Protein 3UUL (pdb70)

Radius of gyration: 21.8 Å; Cα contacts (8 Å, |Δi|>4): 124; chains: 2; bounding box: 52×28×76 Å

Nearest PDB structures (foldseek):
  3uul-assembly1_A  TM=9.985E-01  e=2.813E-14  Rattus norvegicus
  3uum-assembly2_B  TM=9.847E-01  e=7.781E-14  Rattus norvegicus
  3uum-assembly1_A  TM=9.939E-01  e=2.855E-13  Rattus norvegicus
  3uun-assembly3_A  TM=9.670E-01  e=2.285E-09  Homo sapiens
  3uun-assembly3_B  TM=9.059E-01  e=1.227E-09  Homo sapiens

Sequence (232 aa):
DLDSYQIALEEVLTWLLSAEDTFQEQDDISDDVEDVKEQFATHETFMMELSAHQSSVGSVLQAGNQLMTQGTLSDEEEFEIQEQMTLLNARWEALRVESMERQSRLHDALMELQKDMDLDSYQIALEEVLTWLLSAEDTFQEQDDISDDVEDVKEQFATHETFMMELSAHQSSSVGSVLQAGNQLMTQGTLSDEEEFEIQEQMTLLNARWEALRVESSMERQSRLHDALMELQK

CATH classification: 1.20.58.60

InterPro domains:
  IPR000433 Zinc finger, ZZ-type [PF00569] (3052-3095)
  IPR000433 Zinc finger, ZZ-type [PS01357] (3057-3084)
  IPR000433 Zinc finger, ZZ-type [PS50135] (3052-3108)
  IPR000433 Zinc finger, ZZ-type [SM00291] (3051-3096)
  IPR001202 WW domain [PS01159] (2805-2830)
  IPR001202 WW domain [PS50020] (2799-2832)
  IPR001202 WW domain [SM00456] (2800-2832)
  IPR001202 WW domain [cd00201] (2804-2832)
  IPR001589 Actinin-type actin-binding domain, conserved site [PS00019] (33-42)
  IPR001589 Actinin-type actin-binding domain, conserved site [PS00020] (107-131)
  IPR001715 Calponin homology domain [PF00307] (32-134)
  IPR001715 Calponin homology domain [PF00307] (152-254)
  IPR001715 Calponin homology domain [PS50021] (31-135)
  IPR001715 Calponin homology domain [PS50021] (150-255)
  IPR001715 Calponin homology domain [SM00033] (33-133)
  IPR001715 Calponin homology domain [SM00033] (152-250)
  IPR002017 Spectrin repeat [PF00435] (311-417)
  IPR002017 Spectrin repeat [PF00435] (421-526)
  IPR002017 Spectrin repeat [PF00435] (800-902)
  IPR002017 Spectrin repeat [PF00435] (1129-1230)

Organism: Rattus norvegicus (NCBI:txid10116)

Structure (mmCIF, N/CA/C/O backbone):
data_3UUL
#
_entry.id   3UUL
#
_cell.length_a   43.000
_cell.length_b   58.660
_cell.length_c   91.450
_cell.angle_alpha   90.00
_cell.angle_beta   90.00
_cell.angle_gamma   90.00
#
_symmetry.space_group_name_H-M   'P 21 21 21'
#
loop_
_entity.id
_entity.type
_entity.pdbx_description
1 polymer utrophin
2 non-polymer 'MAGNESIUM ION'
3 water water
#
loop_
_atom_site.group_PDB
_atom_site.id
_atom_site.type_symbol
_atom_site.label_atom_id
_atom_site.label_alt_id
_atom_site.label_comp_id
_atom_site.label_asym_id
_atom_site.label_entity_id
_atom_site.label_seq_id
_atom_site.pdbx_PDB_ins_code
_atom_site.Cartn_x
_atom_site.Cartn_y
_atom_site.Cartn_z
_atom_site.occupancy
_atom_site.B_iso_or_equiv
_atom_site.auth_seq_id
_atom_site.auth_comp_id
_atom_site.auth_asym_id
_atom_site.auth_atom_id
_atom_site.pdbx_PDB_model_num
ATOM 1 N N . ASP A 1 3 ? 4.889 -8.380 -41.089 1.00 46.89 310 ASP A N 1
ATOM 2 C CA . ASP A 1 3 ? 5.133 -7.535 -42.298 1.00 41.69 310 ASP A CA 1
ATOM 3 C C . ASP A 1 3 ? 4.425 -6.162 -42.151 1.00 36.08 310 ASP A C 1
ATOM 4 O O . ASP A 1 3 ? 4.059 -5.783 -41.047 1.00 34.34 310 ASP A O 1
ATOM 9 N N . LEU A 1 4 ? 4.228 -5.437 -43.252 1.00 33.29 311 LEU A N 1
ATOM 10 C CA . LEU A 1 4 ? 3.529 -4.144 -43.211 1.00 32.54 311 LEU A CA 1
ATOM 11 C C . LEU A 1 4 ? 2.068 -4.321 -42.759 1.00 31.31 311 LEU A C 1
ATOM 12 O O . LEU A 1 4 ? 1.573 -3.570 -41.904 1.00 26.19 311 LEU A O 1
ATOM 17 N N . ASP A 1 5 ? 1.398 -5.330 -43.306 1.00 30.61 312 ASP A N 1
ATOM 18 C CA . ASP A 1 5 ? -0.012 -5.590 -42.991 1.00 31.96 312 ASP A CA 1
ATOM 19 C C . ASP A 1 5 ? -0.246 -5.899 -41.520 1.00 32.59 312 ASP A C 1
ATOM 20 O O . ASP A 1 5 ? -1.216 -5.427 -40.940 1.00 31.54 312 ASP A O 1
ATOM 25 N N . SER A 1 6 ? 0.626 -6.717 -40.936 1.00 32.29 313 SER A N 1
ATOM 26 C CA . SER A 1 6 ? 0.457 -7.121 -39.563 1.00 34.21 313 SER A CA 1
ATOM 27 C C . SER A 1 6 ? 0.819 -5.961 -38.599 1.00 33.09 313 SER A C 1
ATOM 28 O O . SER A 1 6 ? 0.150 -5.768 -37.573 1.00 34.07 313 SER A O 1
ATOM 31 N N . TYR A 1 7 ? 1.819 -5.160 -38.965 1.00 30.71 314 TYR A N 1
ATOM 32 C CA . TYR A 1 7 ? 2.087 -3.883 -38.278 1.00 28.56 314 TYR A CA 1
ATOM 33 C C . TYR A 1 7 ? 0.879 -2.894 -38.279 1.00 29.33 314 TYR A C 1
ATOM 34 O O . TYR A 1 7 ? 0.561 -2.292 -37.268 1.00 26.05 314 TYR A O 1
ATOM 43 N N . GLN A 1 8 ? 0.237 -2.707 -39.423 1.00 29.64 315 GLN A N 1
ATOM 44 C CA . GLN A 1 8 ? -0.937 -1.855 -39.499 1.00 29.54 315 GLN A CA 1
ATOM 45 C C . GLN A 1 8 ? -2.094 -2.354 -38.608 1.00 29.94 315 GLN A C 1
ATOM 46 O O . GLN A 1 8 ? -2.734 -1.557 -37.952 1.00 27.49 315 GLN A O 1
ATOM 52 N N . ILE A 1 9 ? -2.320 -3.671 -38.559 1.00 27.83 316 ILE A N 1
ATOM 53 C CA . ILE A 1 9 ? -3.355 -4.267 -37.720 1.00 31.67 316 ILE A CA 1
ATOM 54 C C . ILE A 1 9 ? -3.045 -4.121 -36.221 1.00 28.68 316 ILE A C 1
ATOM 55 O O . ILE A 1 9 ? -3.926 -3.808 -35.435 1.00 25.62 316 ILE A O 1
ATOM 60 N N . ALA A 1 10 ? -1.792 -4.382 -35.835 1.00 27.21 317 ALA A N 1
ATOM 61 C CA . ALA A 1 10 ? -1.336 -4.208 -34.425 1.00 25.02 317 ALA A CA 1
ATOM 62 C C . ALA A 1 10 ? -1.485 -2.744 -33.970 1.00 25.50 317 ALA A C 1
ATOM 63 O O . ALA A 1 10 ? -1.978 -2.447 -32.872 1.00 25.41 317 ALA A O 1
ATOM 65 N N . LEU A 1 11 ? -1.090 -1.848 -34.854 1.00 26.36 318 LEU A N 1
ATOM 66 C CA . LEU A 1 11 ? -1.214 -0.399 -34.615 1.00 23.45 318 LEU A CA 1
ATOM 67 C C . LEU A 1 11 ? -2.650 0.035 -34.365 1.00 26.00 318 LEU A C 1
ATOM 68 O O . LEU A 1 11 ? -2.946 0.747 -33.375 1.00 24.88 318 LEU A O 1
ATOM 73 N N . GLU A 1 12 ? -3.549 -0.342 -35.275 1.00 28.72 319 GLU A N 1
ATOM 74 C CA . GLU A 1 12 ? -4.995 -0.038 -35.108 1.00 32.51 319 GLU A CA 1
ATOM 75 C C . GLU A 1 12 ? -5.551 -0.499 -33.735 1.00 30.97 319 GLU A C 1
ATOM 76 O O . GLU A 1 12 ? -6.264 0.240 -33.032 1.00 29.56 319 GLU A O 1
ATOM 82 N N . GLU A 1 13 ? -5.261 -1.740 -33.385 1.00 30.08 320 GLU A N 1
ATOM 83 C CA . GLU A 1 13 ? -5.618 -2.287 -32.082 1.00 33.59 320 GLU A CA 1
ATOM 84 C C . GLU A 1 13 ? -5.050 -1.450 -30.889 1.00 29.60 320 GLU A C 1
ATOM 85 O O . GLU A 1 13 ? -5.801 -1.102 -29.966 1.00 25.66 320 GLU A O 1
ATOM 91 N N . VAL A 1 14 ? -3.742 -1.143 -30.911 1.00 25.31 321 VAL A N 1
ATOM 92 C CA . VAL A 1 14 ? -3.130 -0.293 -29.875 1.00 26.47 321 VAL A CA 1
ATOM 93 C C . VAL A 1 14 ? -3.804 1.097 -29.813 1.00 25.36 321 VAL A C 1
ATOM 94 O O . VAL A 1 14 ? -4.098 1.578 -28.714 1.00 24.13 321 VAL A O 1
ATOM 98 N N . LEU A 1 15 ? -4.033 1.723 -30.975 1.00 23.79 322 LEU A N 1
ATOM 99 C CA . LEU A 1 15 ? -4.609 3.099 -31.013 1.00 23.40 322 LEU A CA 1
ATOM 100 C C . LEU A 1 15 ? -6.061 3.113 -30.542 1.00 22.92 322 LEU A C 1
ATOM 101 O O . LEU A 1 15 ? -6.465 4.014 -29.879 1.00 25.91 322 LEU A O 1
ATOM 106 N N . THR A 1 16 ? -6.833 2.097 -30.901 1.00 24.24 323 THR A N 1
ATOM 107 C CA . THR A 1 16 ? -8.192 1.921 -30.396 1.00 24.46 323 THR A CA 1
ATOM 108 C C . THR A 1 16 ? -8.189 1.830 -28.867 1.00 24.01 323 THR A C 1
ATOM 109 O O . THR A 1 16 ? -8.969 2.509 -28.220 1.00 21.40 323 THR A O 1
ATOM 113 N N . TRP A 1 17 ? -7.303 1.005 -28.298 1.00 23.76 324 TRP A N 1
ATOM 114 C CA . TRP A 1 17 ? -7.202 0.885 -26.838 1.00 25.18 324 TRP A CA 1
ATOM 115 C C . TRP A 1 17 ? -6.808 2.242 -26.202 1.00 24.81 324 TRP A C 1
ATOM 116 O O . TRP A 1 17 ? -7.396 2.708 -25.203 1.00 22.58 324 TRP A O 1
ATOM 127 N N . LEU A 1 18 ? -5.800 2.865 -26.794 1.00 24.43 325 LEU A N 1
ATOM 128 C CA . LEU A 1 18 ? -5.214 4.078 -26.242 1.00 23.39 325 LEU A CA 1
ATOM 129 C C . LEU A 1 18 ? -6.170 5.248 -26.298 1.00 23.16 325 LEU A C 1
ATOM 130 O O . LEU A 1 18 ? -6.201 6.090 -25.359 1.00 27.78 325 LEU A O 1
ATOM 135 N N . LEU A 1 19 ? -6.923 5.361 -27.390 1.00 21.41 326 LEU A N 1
ATOM 136 C CA . LEU A 1 19 ? -7.914 6.454 -27.476 1.00 22.93 326 LEU A CA 1
ATOM 137 C C . LEU A 1 19 ? -8.895 6.387 -26.267 1.00 23.29 326 LEU A C 1
ATOM 138 O O . LEU A 1 19 ? -9.215 7.409 -25.666 1.00 21.94 326 LEU A O 1
ATOM 143 N N . SER A 1 20 ? -9.291 5.179 -25.871 1.00 21.39 327 SER A N 1
ATOM 144 C CA . SER A 1 20 ? -10.238 4.968 -24.759 1.00 23.14 327 SER A CA 1
ATOM 145 C C . SER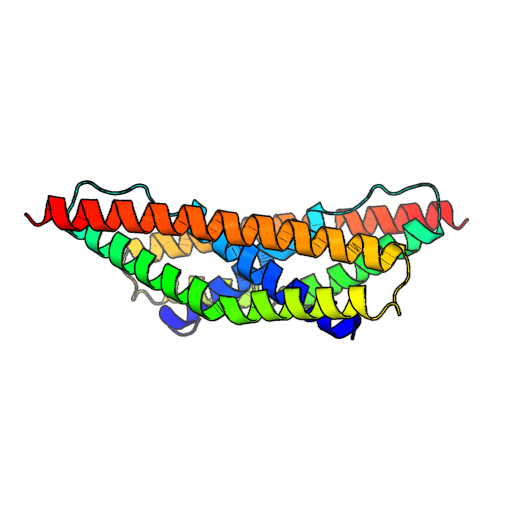 A 1 20 ? -9.595 5.138 -23.387 1.00 21.43 327 SER A C 1
ATOM 146 O O . SER A 1 20 ? -10.257 5.534 -22.439 1.00 25.85 327 SER A O 1
ATOM 149 N N . ALA A 1 21 ? -8.315 4.808 -23.283 1.00 22.53 328 ALA A N 1
ATOM 150 C CA . ALA A 1 21 ? -7.519 4.983 -22.053 1.00 22.60 328 ALA A CA 1
ATOM 151 C C . ALA A 1 21 ? -7.342 6.471 -21.771 1.00 23.35 328 ALA A C 1
ATOM 152 O O . ALA A 1 21 ? -7.525 6.921 -20.645 1.00 24.02 328 ALA A O 1
ATOM 154 N N . GLU A 1 22 ? -7.034 7.239 -22.811 1.00 25.88 329 GLU A N 1
ATOM 155 C CA . GLU A 1 22 ? -6.949 8.734 -22.716 1.00 24.86 329 GLU A CA 1
ATOM 156 C C . GLU A 1 22 ? -8.272 9.377 -22.271 1.00 26.12 329 GLU A C 1
ATOM 157 O O . GLU A 1 22 ? -8.322 10.198 -21.364 1.00 28.04 329 GLU A O 1
ATOM 163 N N . ASP A 1 23 ? -9.339 9.019 -22.955 1.00 26.76 330 ASP A N 1
ATOM 164 C CA . ASP A 1 23 ? -10.664 9.437 -22.558 1.00 28.50 330 ASP A CA 1
ATOM 165 C C . ASP A 1 23 ? -11.029 9.023 -21.100 1.00 29.29 330 ASP A C 1
ATOM 166 O O . ASP A 1 23 ? -11.503 9.835 -20.348 1.00 27.34 330 ASP A O 1
ATOM 171 N N . THR A 1 24 ? -10.801 7.764 -20.709 1.00 31.68 331 THR A N 1
ATOM 172 C CA . THR A 1 24 ? -11.067 7.325 -19.325 1.00 33.06 331 THR A CA 1
ATOM 173 C C . THR A 1 24 ? -10.284 8.155 -18.304 1.00 34.13 331 THR A C 1
ATOM 174 O O . THR A 1 24 ? -10.847 8.587 -17.296 1.00 35.14 331 THR A O 1
ATOM 178 N N . PHE A 1 25 ? -8.995 8.387 -18.586 1.00 33.79 332 PHE A N 1
ATOM 179 C CA . PHE A 1 25 ? -8.132 9.170 -17.707 1.00 32.66 332 PHE A CA 1
ATOM 180 C C . PHE A 1 25 ? -8.673 10.616 -17.596 1.00 36.02 332 PHE A C 1
ATOM 181 O O . PHE A 1 25 ? -8.832 11.146 -16.505 1.00 34.20 332 PHE A O 1
ATOM 189 N N . GLN A 1 26 ? -9.005 11.208 -18.729 1.00 36.18 333 GLN A N 1
ATOM 190 C CA . GLN A 1 26 ? -9.544 12.558 -18.776 1.00 43.08 333 GLN A CA 1
ATOM 191 C C . GLN A 1 26 ? -10.853 12.734 -17.993 1.00 43.09 333 GL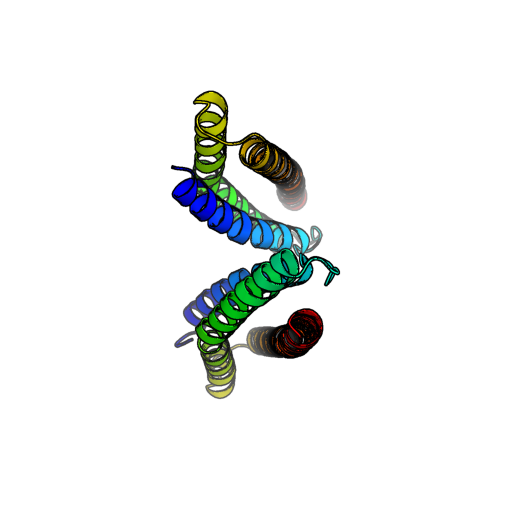N A C 1
ATOM 192 O O . GLN A 1 26 ? -11.082 13.794 -17.433 1.00 43.75 333 GLN A O 1
ATOM 198 N N . GLU A 1 27 ? -11.710 11.717 -17.938 1.00 46.05 334 GLU A N 1
ATOM 199 C CA . GLU A 1 27 ? -12.963 11.871 -17.201 1.00 49.46 334 GLU A CA 1
ATOM 200 C C . GLU A 1 27 ? -12.926 11.383 -15.735 1.00 48.62 334 GLU A C 1
ATOM 201 O O . GLU A 1 27 ? -13.975 11.161 -15.127 1.00 50.56 334 GLU A O 1
ATOM 207 N N . GLN A 1 28 ? -11.729 11.229 -15.164 1.00 46.16 335 GLN A N 1
ATOM 208 C CA . GLN A 1 28 ? -11.598 10.949 -13.726 1.00 47.55 335 GLN A CA 1
ATOM 209 C C . GLN A 1 28 ? -11.986 12.235 -12.973 1.00 51.17 335 GLN A C 1
ATOM 210 O O . GLN A 1 28 ? -11.728 13.350 -13.441 1.00 46.09 335 GLN A O 1
ATOM 216 N N . ASP A 1 29 ? -12.622 12.072 -11.815 1.00 57.58 336 ASP A N 1
ATOM 217 C CA . ASP A 1 29 ? -13.065 13.218 -11.029 1.00 58.05 336 ASP A CA 1
ATOM 218 C C . ASP A 1 29 ? -11.848 13.842 -10.379 1.00 55.92 336 ASP A C 1
ATOM 219 O O . ASP A 1 29 ? -10.843 13.170 -10.197 1.00 54.74 336 ASP A O 1
ATOM 224 N N . ASP A 1 30 ? -11.914 15.128 -10.050 1.00 57.53 337 ASP A N 1
ATOM 225 C CA . ASP A 1 30 ? -10.788 15.752 -9.348 1.00 59.98 337 ASP A CA 1
ATOM 226 C C . ASP A 1 30 ? -10.733 15.221 -7.907 1.00 52.48 337 ASP A C 1
ATOM 227 O O . ASP A 1 30 ? -11.730 14.730 -7.372 1.00 49.98 337 ASP A O 1
ATOM 232 N N . ILE A 1 31 ? -9.559 15.305 -7.304 1.00 49.96 338 ILE A N 1
ATOM 233 C CA . ILE A 1 31 ? -9.299 14.654 -6.019 1.00 48.18 338 ILE A CA 1
ATOM 234 C C . ILE A 1 31 ? -10.237 15.213 -4.941 1.00 48.53 338 ILE A C 1
ATOM 235 O O . ILE A 1 31 ? -10.393 16.419 -4.793 1.00 46.38 338 ILE A O 1
ATOM 240 N N . SER A 1 32 ? -10.882 14.314 -4.208 1.00 51.04 339 SER A N 1
ATOM 241 C CA . SER A 1 32 ? -11.847 14.704 -3.187 1.00 50.97 339 SER A CA 1
ATOM 242 C C . SER A 1 32 ? -11.125 15.154 -1.908 1.00 49.66 339 SER A C 1
ATOM 243 O O . SER A 1 32 ? -9.906 14.980 -1.786 1.00 47.81 339 SER A O 1
ATOM 246 N N . ASP A 1 33 ? -11.883 15.745 -0.981 1.00 49.00 340 ASP A N 1
ATOM 247 C CA . ASP A 1 33 ? -11.404 16.086 0.382 1.00 52.90 340 ASP A CA 1
ATOM 248 C C . ASP A 1 33 ? -11.765 15.018 1.432 1.00 49.45 340 ASP A C 1
ATOM 249 O O . ASP A 1 33 ? -11.238 15.040 2.538 1.00 53.18 340 ASP A O 1
ATOM 254 N N . ASP A 1 34 ? -12.677 14.115 1.089 1.00 48.77 341 ASP A N 1
ATOM 255 C CA . ASP A 1 34 ? -13.085 13.029 1.966 1.00 51.04 341 ASP A CA 1
ATOM 256 C C . ASP A 1 34 ? -12.151 11.817 1.774 1.00 48.57 341 ASP A C 1
ATOM 257 O O . ASP A 1 34 ? -11.855 11.403 0.636 1.00 44.29 341 ASP A O 1
ATOM 262 N N . VAL A 1 35 ? -11.688 11.268 2.897 1.00 42.25 342 VAL A N 1
ATOM 263 C CA . VAL A 1 35 ? -10.698 10.205 2.893 1.00 39.54 342 VAL A CA 1
ATOM 264 C C . VAL A 1 35 ? -11.279 8.975 2.196 1.00 37.36 342 VAL A C 1
ATOM 265 O O . VAL A 1 35 ? -10.602 8.351 1.381 1.00 34.68 342 VAL A O 1
ATOM 269 N N . GLU A 1 36 ? -12.548 8.676 2.450 1.00 36.53 343 GLU A N 1
ATOM 270 C CA . GLU A 1 36 ? -13.184 7.496 1.856 1.00 40.16 343 GLU A CA 1
ATOM 271 C C . GLU A 1 36 ? -13.360 7.614 0.330 1.00 39.63 343 GLU A C 1
ATOM 272 O O . GLU A 1 36 ? -13.223 6.621 -0.393 1.00 38.02 343 GLU A O 1
ATOM 278 N N . ASP A 1 37 ? -13.607 8.833 -0.157 1.00 39.81 344 ASP A N 1
ATOM 279 C CA . ASP A 1 37 ? -13.673 9.079 -1.601 1.00 41.84 344 ASP A CA 1
ATOM 280 C C . ASP A 1 37 ? -12.286 9.020 -2.243 1.00 38.00 344 ASP A C 1
ATOM 281 O O . ASP A 1 37 ? -12.161 8.459 -3.312 1.00 34.78 344 ASP A O 1
ATOM 286 N N . VAL A 1 38 ? -11.281 9.619 -1.590 1.00 37.93 345 VAL A N 1
ATOM 287 C CA . VAL A 1 38 ? -9.878 9.570 -2.060 1.00 35.40 345 VAL A CA 1
ATOM 288 C C . VAL A 1 38 ? -9.339 8.133 -2.145 1.00 34.83 345 VAL A C 1
ATOM 289 O O . VAL A 1 38 ? -8.572 7.844 -3.040 1.00 33.66 345 VAL A O 1
ATOM 293 N N . LYS A 1 39 ? -9.747 7.260 -1.218 1.00 34.81 346 LYS A N 1
ATOM 294 C CA . LYS A 1 39 ? -9.430 5.808 -1.224 1.00 33.51 346 LYS A CA 1
ATOM 295 C C . LYS A 1 39 ? -9.957 5.048 -2.459 1.00 34.91 346 LYS A C 1
ATOM 296 O O . LYS A 1 39 ? -9.238 4.189 -3.055 1.00 32.81 346 LYS A O 1
ATOM 302 N N . GLU A 1 40 ? -11.226 5.307 -2.785 1.00 33.84 347 GLU A N 1
ATOM 303 C CA . GLU A 1 40 ? -11.833 4.785 -3.996 1.00 34.82 347 GLU A CA 1
ATOM 304 C C . GLU A 1 40 ? -11.124 5.311 -5.248 1.00 31.29 347 GLU A C 1
ATOM 305 O O . GLU A 1 40 ? -10.886 4.562 -6.187 1.00 26.87 347 GLU A O 1
ATOM 311 N N . GLN A 1 41 ? -10.832 6.610 -5.278 1.00 28.81 348 GLN A N 1
ATOM 312 C CA . GLN A 1 41 ? -10.127 7.189 -6.405 1.00 27.84 348 GLN A CA 1
ATOM 313 C C . GLN A 1 41 ? -8.700 6.695 -6.523 1.00 25.31 348 GLN A C 1
ATOM 314 O O . GLN A 1 41 ? -8.205 6.536 -7.633 1.00 26.18 348 GLN A O 1
ATOM 320 N N . PHE A 1 42 ? -8.034 6.510 -5.382 1.00 24.26 349 PHE A N 1
ATOM 321 C CA . PHE A 1 42 ? -6.685 5.947 -5.325 1.00 26.07 349 PHE A CA 1
ATOM 322 C C . PHE A 1 42 ? -6.745 4.530 -5.906 1.00 25.83 349 PHE A C 1
ATOM 323 O O . PHE A 1 42 ? -5.997 4.204 -6.823 1.00 24.46 349 PHE A O 1
ATOM 331 N N . ALA A 1 43 ? -7.695 3.741 -5.417 1.00 27.49 350 ALA A N 1
ATOM 332 C CA . ALA A 1 43 ? -7.904 2.339 -5.878 1.00 28.52 350 ALA A CA 1
ATOM 333 C C . ALA A 1 43 ? -8.127 2.247 -7.409 1.00 29.37 350 ALA A C 1
ATOM 334 O O . ALA A 1 43 ? -7.473 1.452 -8.076 1.00 32.16 350 ALA A O 1
ATOM 336 N N . THR A 1 44 ? -9.060 3.055 -7.928 1.00 31.37 351 THR A N 1
ATOM 337 C CA . THR A 1 44 ? -9.401 3.152 -9.362 1.00 30.96 351 THR A CA 1
ATOM 338 C C . THR A 1 44 ? -8.176 3.526 -10.173 1.00 30.69 351 THR A C 1
ATOM 339 O O . THR A 1 44 ? -7.897 2.914 -11.189 1.00 29.64 351 THR A O 1
ATOM 343 N N . HIS A 1 45 ? -7.427 4.531 -9.723 1.00 29.61 352 HIS A N 1
ATOM 344 C CA . HIS A 1 45 ? -6.238 4.923 -10.442 1.00 28.76 352 HIS A CA 1
ATOM 345 C C . HIS A 1 45 ? -5.136 3.854 -10.383 1.00 26.83 352 HIS A C 1
ATOM 346 O O . HIS A 1 45 ? -4.464 3.639 -11.381 1.00 27.53 352 HIS A O 1
ATOM 353 N N . GLU A 1 46 ? -4.971 3.157 -9.258 1.00 26.94 353 GLU A N 1
ATOM 354 C CA . GLU A 1 46 ? -4.021 2.032 -9.184 1.00 27.89 353 GLU A CA 1
ATOM 355 C C . GLU A 1 46 ? -4.315 0.921 -10.212 1.00 27.09 353 GLU A C 1
ATOM 356 O O . GLU A 1 46 ? -3.393 0.393 -10.840 1.00 21.81 353 GLU A O 1
ATOM 362 N N . THR A 1 47 ? -5.604 0.641 -10.397 1.00 24.92 354 THR A N 1
ATOM 363 C CA . THR A 1 47 ? -6.104 -0.324 -11.365 1.00 25.12 354 THR A CA 1
ATOM 364 C C . THR A 1 47 ? -5.799 0.169 -12.785 1.00 25.06 354 THR A C 1
ATOM 365 O O . THR A 1 47 ? -5.302 -0.579 -13.617 1.00 23.59 354 THR A O 1
ATOM 369 N N . PHE A 1 48 ? -6.040 1.449 -13.041 1.00 22.71 355 PHE A N 1
ATOM 370 C CA . PHE A 1 48 ? -5.719 2.033 -14.319 1.00 25.21 355 PHE A CA 1
ATOM 371 C C . PHE A 1 48 ? -4.231 1.969 -14.579 1.00 26.08 355 PHE A C 1
ATOM 372 O O . PHE A 1 48 ? -3.827 1.769 -15.724 1.00 26.28 355 PHE A O 1
ATOM 380 N N . MET A 1 49 ? -3.413 2.168 -13.538 1.00 24.25 356 MET A N 1
ATOM 381 C CA . MET A 1 49 ? -1.970 2.114 -13.734 1.00 25.16 356 MET A CA 1
ATOM 382 C C . MET A 1 49 ? -1.475 0.733 -14.159 1.00 24.74 356 MET A C 1
ATOM 383 O O . MET A 1 49 ? -0.521 0.662 -14.947 1.00 26.77 356 MET A O 1
ATOM 388 N N . MET A 1 50 ? -2.121 -0.328 -13.645 1.00 23.77 357 MET A N 1
ATOM 389 C CA . MET A 1 50 ? -1.864 -1.730 -14.062 1.00 25.88 357 MET A CA 1
ATOM 390 C C . MET A 1 50 ? -2.380 -2.054 -15.468 1.00 25.93 357 MET A C 1
ATOM 391 O O . MET A 1 50 ? -1.731 -2.825 -16.212 1.00 27.42 357 MET A O 1
ATOM 396 N N . GLU A 1 51 ? -3.549 -1.502 -15.810 1.00 26.12 358 GLU A N 1
ATOM 397 C CA . GLU A 1 51 ? -4.024 -1.472 -17.228 1.00 29.56 358 GLU A CA 1
ATOM 398 C C . GLU A 1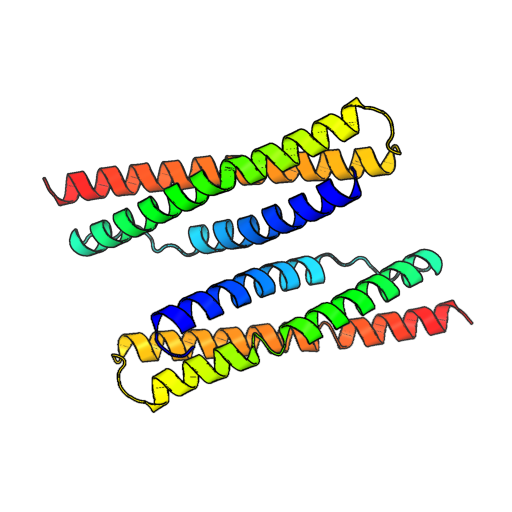 51 ? -2.984 -0.908 -18.191 1.00 26.52 358 GLU A C 1
ATOM 399 O O . GLU A 1 51 ? -2.674 -1.554 -19.167 1.00 24.29 358 GLU A O 1
ATOM 405 N N . LEU A 1 52 ? -2.502 0.314 -17.941 1.00 27.07 359 LEU A N 1
ATOM 406 C CA . LEU A 1 52 ? -1.401 0.921 -18.719 1.00 28.40 359 LEU A CA 1
ATOM 407 C C . LEU A 1 52 ? -0.185 0.005 -18.838 1.00 29.82 359 LEU A C 1
ATOM 408 O O . LEU A 1 52 ? 0.356 -0.163 -19.952 1.00 28.21 359 LEU A O 1
ATOM 413 N N . SER A 1 53 ? 0.236 -0.530 -17.681 1.00 28.04 360 SER A N 1
ATOM 414 C CA . SER A 1 53 ? 1.348 -1.479 -17.545 1.00 31.83 360 SER A CA 1
ATOM 415 C C . SER A 1 53 ? 1.196 -2.675 -18.451 1.00 30.42 360 SER A C 1
ATOM 416 O O . SER A 1 53 ? 2.124 -2.995 -19.206 1.00 30.85 360 SER A O 1
ATOM 419 N N . ALA A 1 54 ? 0.032 -3.333 -18.360 1.00 29.61 361 ALA A N 1
ATOM 420 C CA . ALA A 1 54 ? -0.300 -4.516 -19.180 1.00 29.17 361 ALA A CA 1
ATOM 421 C C . ALA A 1 54 ? -0.298 -4.264 -20.691 1.00 29.96 361 ALA A C 1
ATOM 422 O O . ALA A 1 54 ? -0.110 -5.206 -21.467 1.00 26.55 361 ALA A O 1
ATOM 424 N N . HIS A 1 55 ? -0.536 -3.010 -21.116 1.00 28.19 362 HIS A N 1
ATOM 425 C CA . HIS A 1 55 ? -0.524 -2.677 -22.549 1.00 29.52 362 HIS A CA 1
ATOM 426 C C . HIS A 1 55 ? 0.810 -2.150 -23.075 1.00 28.71 362 HIS A C 1
ATOM 427 O O . HIS A 1 55 ? 0.963 -1.921 -24.271 1.00 27.98 362 HIS A O 1
ATOM 434 N N . GLN A 1 56 ? 1.777 -1.991 -22.189 1.00 28.55 363 GLN A N 1
ATOM 435 C CA . GLN A 1 56 ? 3.095 -1.505 -22.568 1.00 31.47 363 GLN A CA 1
ATOM 436 C C . GLN A 1 56 ? 3.732 -2.378 -23.638 1.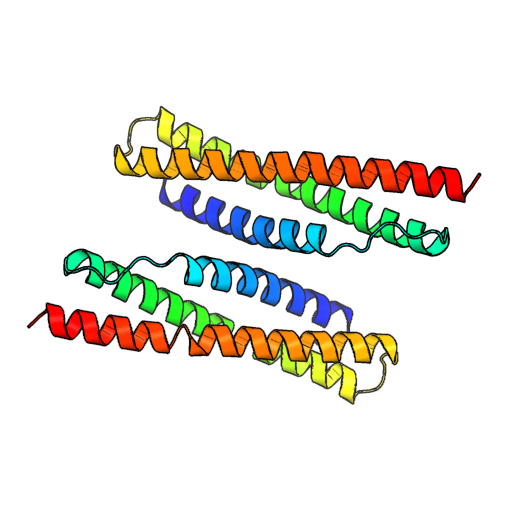00 30.98 363 GLN A C 1
ATOM 437 O O . GLN A 1 56 ? 4.369 -1.879 -24.574 1.00 30.66 363 GLN A O 1
ATOM 443 N N . SER A 1 57 ? 3.585 -3.690 -23.504 1.00 33.81 364 SER A N 1
ATOM 444 C CA . SER A 1 57 ? 4.320 -4.565 -24.391 1.00 34.37 364 SER A CA 1
ATOM 445 C C . SER A 1 57 ? 3.672 -4.566 -25.779 1.00 30.94 364 SER A C 1
ATOM 446 O O . SER A 1 57 ? 4.379 -4.738 -26.745 1.00 29.34 364 SER A O 1
ATOM 449 N N . SER A 1 58 ? 2.353 -4.353 -25.873 1.00 26.78 365 SER A N 1
ATOM 450 C CA . SER A 1 58 ? 1.731 -4.187 -27.175 1.00 27.58 365 SER A CA 1
ATOM 451 C C . SER A 1 58 ? 2.219 -2.906 -27.842 1.00 26.43 365 SER A C 1
ATOM 452 O O . SER A 1 58 ? 2.467 -2.907 -29.056 1.00 25.42 365 SER A O 1
ATOM 455 N N . VAL A 1 59 ? 2.351 -1.827 -27.055 1.00 25.24 366 VAL A N 1
ATOM 456 C CA . VAL A 1 59 ? 2.894 -0.547 -27.565 1.00 26.29 366 VAL A CA 1
ATOM 457 C C . VAL A 1 59 ? 4.348 -0.698 -28.059 1.00 27.35 366 VAL A C 1
ATOM 458 O O . VAL A 1 59 ? 4.654 -0.326 -29.202 1.00 27.43 366 VAL A O 1
ATOM 462 N N . GLY A 1 60 ? 5.229 -1.258 -27.229 1.00 26.25 367 GLY A N 1
ATOM 463 C CA . GLY A 1 60 ? 6.610 -1.566 -27.656 1.00 26.40 367 GLY A CA 1
ATOM 464 C C . GLY A 1 60 ? 6.702 -2.431 -28.921 1.00 27.46 367 GLY A C 1
ATOM 465 O O . GLY A 1 60 ? 7.566 -2.202 -29.785 1.00 26.47 367 GLY A O 1
ATOM 466 N N . SER A 1 61 ? 5.829 -3.434 -29.022 1.00 30.98 368 SER A N 1
ATOM 467 C CA . SER A 1 61 ? 5.757 -4.322 -30.204 1.00 31.56 368 SER A CA 1
ATOM 468 C C . SER A 1 61 ? 5.509 -3.600 -31.518 1.00 29.78 368 SER A C 1
ATOM 469 O O . SER A 1 61 ? 6.231 -3.810 -32.469 1.00 28.64 368 SER A O 1
ATOM 472 N N . VAL A 1 62 ? 4.468 -2.775 -31.554 1.00 30.22 369 VAL A N 1
ATOM 473 C CA . VAL A 1 62 ? 4.162 -1.927 -32.705 1.00 31.48 369 VAL A CA 1
ATOM 474 C C . VAL A 1 62 ? 5.326 -0.949 -33.062 1.00 29.94 369 VAL A C 1
ATOM 475 O O . VAL A 1 62 ? 5.640 -0.767 -34.241 1.00 31.78 36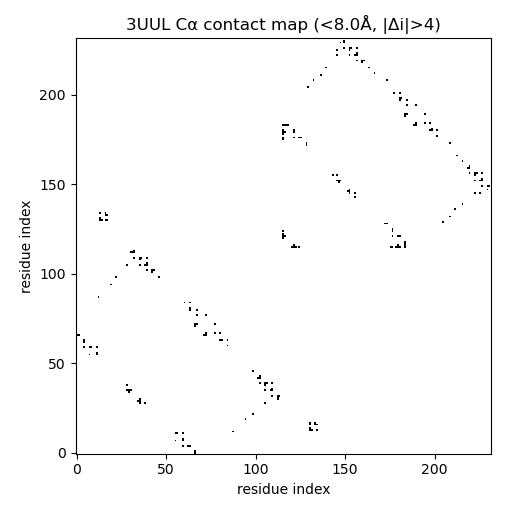9 VAL A O 1
ATOM 479 N N . LEU A 1 63 ? 5.944 -0.342 -32.057 1.00 28.05 370 LEU A N 1
ATOM 480 C CA . LEU A 1 63 ? 7.072 0.569 -32.285 1.00 31.54 370 LEU A CA 1
ATOM 481 C C . LEU A 1 63 ? 8.288 -0.223 -32.801 1.00 30.50 370 LEU A C 1
ATOM 482 O O . LEU A 1 63 ? 8.926 0.180 -33.754 1.00 31.41 370 LEU A O 1
ATOM 487 N N . GLN A 1 64 ? 8.542 -1.395 -32.227 1.00 33.02 371 GLN A N 1
ATOM 488 C CA . GLN A 1 64 ? 9.587 -2.303 -32.748 1.00 33.21 371 GLN A CA 1
ATOM 489 C C . GLN A 1 64 ? 9.316 -2.762 -34.196 1.00 29.78 371 GLN A C 1
ATOM 490 O O . GLN A 1 64 ? 10.231 -2.797 -35.022 1.00 27.49 371 GLN A O 1
ATOM 496 N N . ALA A 1 65 ? 8.072 -3.133 -34.488 1.00 27.51 372 ALA A N 1
ATOM 497 C CA . ALA A 1 65 ? 7.708 -3.576 -35.836 1.00 27.40 372 ALA A CA 1
ATOM 498 C C . ALA A 1 65 ? 7.892 -2.452 -36.871 1.00 26.52 372 ALA A C 1
ATOM 499 O O . ALA A 1 65 ? 8.383 -2.686 -37.965 1.00 28.16 372 ALA A O 1
ATOM 501 N N . GLY A 1 66 ? 7.513 -1.230 -36.506 1.00 26.85 373 GLY A N 1
ATOM 502 C CA . GLY A 1 66 ? 7.657 -0.088 -37.364 1.00 28.02 373 GLY A CA 1
ATOM 503 C C . GLY A 1 66 ? 9.098 0.299 -37.586 1.00 29.25 373 GLY A C 1
ATOM 504 O O . GLY A 1 66 ? 9.471 0.713 -38.692 1.00 27.15 373 GLY A O 1
ATOM 505 N N . ASN A 1 67 ? 9.910 0.171 -36.541 1.00 29.77 374 ASN A N 1
ATOM 506 C CA . ASN A 1 67 ? 11.351 0.391 -36.691 1.00 33.67 374 ASN A CA 1
ATOM 507 C C . ASN A 1 67 ? 12.012 -0.600 -37.591 1.00 30.84 374 ASN A C 1
ATOM 508 O O . ASN A 1 67 ? 12.820 -0.233 -38.444 1.00 32.32 374 ASN A O 1
ATOM 513 N N . GLN A 1 68 ? 11.664 -1.868 -37.437 1.00 32.08 375 GLN A N 1
ATOM 514 C CA . GLN A 1 68 ? 12.265 -2.883 -38.280 1.00 33.60 375 GLN A CA 1
ATOM 515 C C . GLN A 1 68 ? 11.934 -2.630 -39.751 1.00 33.39 375 GLN A C 1
ATOM 516 O O . GLN A 1 68 ? 12.812 -2.712 -40.633 1.00 31.45 375 GLN A O 1
ATOM 522 N N . LEU A 1 69 ? 10.661 -2.347 -40.012 1.00 30.06 376 LEU A N 1
ATOM 523 C CA . LEU A 1 69 ? 10.175 -2.134 -41.368 1.00 31.62 376 LEU A CA 1
ATOM 524 C C . LEU A 1 69 ? 10.869 -0.950 -42.022 1.00 32.60 376 LEU A C 1
ATOM 525 O O . LEU A 1 69 ? 11.188 -1.002 -43.193 1.00 33.55 376 LEU A O 1
ATOM 530 N N . MET A 1 70 ? 11.073 0.128 -41.276 1.00 34.17 377 MET A N 1
ATOM 531 C CA . MET A 1 70 ? 11.806 1.289 -41.808 1.00 37.54 377 MET A CA 1
ATOM 532 C C . MET A 1 70 ? 13.300 1.005 -42.047 1.00 38.59 377 MET A C 1
ATOM 533 O O . MET A 1 70 ? 13.813 1.333 -43.127 1.00 37.47 377 MET A O 1
ATOM 538 N N . THR A 1 71 ? 13.963 0.347 -41.087 1.00 40.23 378 THR A N 1
ATOM 539 C CA . THR A 1 71 ? 15.391 -0.039 -41.243 1.00 43.42 378 THR A CA 1
ATOM 540 C C . THR A 1 71 ? 15.645 -1.124 -42.315 1.00 41.39 378 THR A C 1
ATOM 541 O O . THR A 1 71 ? 16.700 -1.118 -42.948 1.00 43.07 378 THR A O 1
ATOM 545 N N . GLN A 1 72 ? 14.703 -2.039 -42.529 1.00 41.78 379 GLN A N 1
ATOM 546 C CA . GLN A 1 72 ? 14.891 -3.094 -43.547 1.00 43.81 379 GLN A CA 1
ATOM 547 C C . GLN A 1 72 ? 14.987 -2.575 -44.999 1.00 41.46 379 GLN A C 1
ATOM 548 O O . GLN A 1 72 ? 15.471 -3.277 -45.873 1.00 41.73 379 GLN A O 1
ATOM 554 N N . GLY A 1 73 ? 14.493 -1.376 -45.260 1.00 39.99 380 GLY A N 1
ATOM 555 C CA . GLY A 1 73 ? 14.600 -0.785 -46.577 1.00 41.64 380 GLY A CA 1
ATOM 556 C C . GLY A 1 73 ? 13.746 -1.381 -47.695 1.00 41.00 380 GLY A C 1
ATOM 557 O O . GLY A 1 73 ? 14.051 -1.176 -48.854 1.00 42.37 380 GLY A O 1
ATOM 558 N N . THR A 1 74 ? 12.669 -2.089 -47.364 1.00 38.82 381 THR A N 1
ATOM 559 C CA . THR A 1 74 ? 11.801 -2.697 -48.388 1.00 37.59 381 THR A CA 1
ATOM 560 C C . THR A 1 74 ? 10.585 -1.829 -48.762 1.00 37.35 381 THR A C 1
ATOM 561 O O . THR A 1 74 ? 9.846 -2.144 -49.716 1.00 37.09 381 THR A O 1
ATOM 565 N N . LEU A 1 75 ? 10.374 -0.750 -48.014 1.00 35.81 382 LEU A N 1
ATOM 566 C CA . LEU A 1 75 ? 9.164 0.046 -48.144 1.00 35.42 382 LEU A CA 1
ATOM 567 C C . LEU A 1 75 ? 9.375 1.212 -49.117 1.00 33.67 382 LEU A C 1
ATOM 568 O O . LEU A 1 75 ? 10.518 1.579 -49.440 1.00 30.01 382 LEU A O 1
ATOM 573 N N . SER A 1 76 ? 8.253 1.758 -49.595 1.00 30.14 383 SER A N 1
ATOM 574 C CA . SER A 1 76 ? 8.242 2.940 -50.451 1.00 31.80 383 SER A CA 1
ATOM 575 C C . SER A 1 76 ? 8.516 4.162 -49.590 1.00 32.67 383 SER A C 1
ATOM 576 O O . SER A 1 76 ? 8.337 4.114 -48.356 1.00 32.15 383 SER A O 1
ATOM 579 N N . ASP A 1 77 ? 8.977 5.247 -50.210 1.00 31.33 384 ASP A N 1
ATOM 580 C CA . ASP A 1 77 ? 9.147 6.505 -49.460 1.00 33.86 384 ASP A CA 1
ATOM 581 C C . ASP A 1 77 ? 7.842 6.982 -48.775 1.00 33.95 384 ASP A C 1
ATOM 582 O O . ASP A 1 77 ? 7.864 7.563 -47.662 1.00 31.43 384 ASP A O 1
ATOM 587 N N . GLU A 1 78 ? 6.715 6.744 -49.441 1.00 32.54 385 GLU A N 1
ATOM 588 C CA . GLU A 1 78 ? 5.414 7.141 -48.890 1.00 35.85 385 GLU A CA 1
ATOM 589 C C . GLU A 1 78 ? 5.042 6.327 -47.646 1.00 33.81 385 GLU A C 1
ATOM 590 O O . GLU A 1 78 ? 4.568 6.886 -46.648 1.00 32.98 385 GLU A O 1
ATOM 596 N N . GLU A 1 79 ? 5.262 5.012 -47.735 1.00 30.68 386 GLU A N 1
ATOM 597 C CA . GLU A 1 79 ? 5.029 4.089 -46.635 1.00 30.93 386 GLU A CA 1
ATOM 598 C C . GLU A 1 79 ? 5.900 4.417 -45.435 1.00 30.31 386 GLU A C 1
ATOM 599 O O . GLU A 1 79 ? 5.402 4.426 -44.304 1.00 26.88 386 GLU A O 1
ATOM 605 N N . GLU A 1 80 ? 7.178 4.721 -45.677 1.00 31.75 387 GLU A N 1
ATOM 606 C CA . GLU A 1 80 ? 8.084 5.146 -44.607 1.00 34.40 387 GLU A CA 1
ATOM 607 C C . GLU A 1 80 ? 7.691 6.498 -44.014 1.00 35.63 387 GLU A C 1
ATOM 608 O O . GLU A 1 80 ? 7.804 6.697 -42.791 1.00 38.45 387 GLU A O 1
ATOM 614 N N . PHE A 1 81 ? 7.212 7.417 -44.857 1.00 37.24 388 PHE A N 1
ATOM 615 C CA . PHE A 1 81 ? 6.637 8.656 -44.351 1.00 38.23 388 PHE A CA 1
ATOM 616 C C . PHE A 1 81 ? 5.495 8.362 -43.359 1.00 37.58 388 PHE A C 1
ATOM 617 O O . PHE A 1 81 ? 5.487 8.875 -42.232 1.00 32.68 388 PHE A O 1
ATOM 625 N N . GLU A 1 82 ? 4.554 7.514 -43.778 1.00 38.72 389 GLU A N 1
ATOM 626 C CA . GLU A 1 82 ? 3.339 7.259 -42.985 1.00 38.66 389 GLU A CA 1
ATOM 627 C C . GLU A 1 82 ? 3.669 6.621 -41.647 1.00 35.36 389 GLU A C 1
ATOM 628 O O . GLU A 1 82 ? 3.139 7.036 -40.603 1.00 32.21 389 GLU A O 1
ATOM 634 N N . ILE A 1 83 ? 4.560 5.630 -41.685 1.00 33.38 390 ILE A N 1
ATOM 635 C CA . ILE A 1 83 ? 4.989 4.917 -40.489 1.00 32.30 390 ILE A CA 1
ATOM 636 C C . ILE A 1 83 ? 5.719 5.821 -39.507 1.00 30.02 390 ILE A C 1
ATOM 637 O O . ILE A 1 83 ? 5.402 5.813 -38.334 1.00 27.85 390 ILE A O 1
ATOM 642 N N . GLN A 1 84 ? 6.695 6.588 -39.980 1.00 32.22 391 GLN A N 1
ATOM 643 C CA . GLN A 1 84 ? 7.406 7.563 -39.125 1.00 32.25 391 GLN A CA 1
ATOM 644 C C . GLN A 1 84 ? 6.428 8.497 -38.400 1.00 31.48 391 GLN A C 1
ATOM 645 O O . GLN A 1 84 ? 6.521 8.692 -37.169 1.00 28.74 391 GLN A O 1
ATOM 651 N N . GLU A 1 85 ? 5.476 9.038 -39.151 1.00 30.21 392 GLU A N 1
ATOM 652 C CA . GLU A 1 85 ? 4.404 9.856 -38.570 1.00 32.54 392 GLU A CA 1
ATOM 653 C C . GLU A 1 85 ? 3.581 9.081 -37.497 1.00 29.24 392 GLU A C 1
ATOM 654 O O . GLU A 1 85 ? 3.360 9.564 -36.407 1.00 28.33 392 GLU A O 1
ATOM 660 N N . GLN A 1 86 ? 3.177 7.863 -37.814 1.00 29.18 393 GLN A N 1
ATOM 661 C CA . GLN A 1 86 ? 2.454 7.003 -36.876 1.00 28.12 393 GLN A CA 1
ATOM 662 C C . GLN A 1 86 ? 3.208 6.753 -35.572 1.00 28.73 393 GLN A C 1
ATOM 663 O O . GLN A 1 86 ? 2.638 6.825 -34.496 1.00 27.48 393 GLN A O 1
ATOM 669 N N . MET A 1 87 ? 4.493 6.475 -35.673 1.00 28.67 394 MET A N 1
ATOM 670 C CA . MET A 1 87 ? 5.268 6.122 -34.499 1.00 32.28 394 MET A CA 1
ATOM 671 C C . MET A 1 87 ? 5.570 7.322 -33.634 1.00 32.96 394 MET A C 1
ATOM 672 O O . MET A 1 87 ? 5.557 7.221 -32.393 1.00 30.57 394 MET A O 1
ATOM 677 N N . THR A 1 88 ? 5.837 8.443 -34.310 1.00 30.56 395 THR A N 1
ATOM 678 C CA . THR A 1 88 ? 6.025 9.731 -33.685 1.00 30.77 395 THR A CA 1
ATOM 679 C C . THR A 1 88 ? 4.820 10.122 -32.811 1.00 29.96 395 THR A C 1
ATOM 680 O O . THR A 1 88 ? 4.977 10.493 -31.641 1.00 30.53 395 THR A O 1
ATOM 684 N N . LEU A 1 89 ? 3.637 10.036 -33.399 1.00 28.19 396 LEU A N 1
ATOM 685 C CA . LEU A 1 89 ? 2.409 10.361 -32.712 1.00 29.71 396 LEU A CA 1
ATOM 686 C C . LEU A 1 89 ? 2.105 9.374 -31.564 1.00 28.52 396 LEU A C 1
ATOM 687 O O . LEU A 1 89 ? 1.688 9.784 -30.483 1.00 28.03 396 LEU A O 1
ATOM 692 N N . LEU A 1 90 ? 2.298 8.077 -31.816 1.00 27.27 397 LEU A N 1
ATOM 693 C CA . LEU A 1 90 ? 2.035 7.064 -30.810 1.00 26.33 397 LEU A CA 1
ATOM 694 C C . LEU A 1 90 ? 2.941 7.295 -29.601 1.00 27.12 397 LEU A C 1
ATOM 695 O O . LEU A 1 90 ? 2.489 7.287 -28.450 1.00 25.32 397 LEU A O 1
ATOM 700 N N . ASN A 1 91 ? 4.231 7.489 -29.872 1.00 27.98 398 ASN A N 1
ATOM 701 C CA . ASN A 1 91 ? 5.181 7.691 -28.798 1.00 30.94 398 ASN A CA 1
ATOM 702 C C . ASN A 1 91 ? 4.851 8.960 -28.019 1.00 28.87 398 ASN A C 1
ATOM 703 O O . ASN A 1 91 ? 4.936 8.951 -26.795 1.00 31.73 398 ASN A O 1
ATOM 708 N N . ALA A 1 92 ? 4.476 10.036 -28.708 1.00 29.26 399 ALA A N 1
ATOM 709 C CA . ALA A 1 92 ? 4.101 11.286 -28.043 1.00 29.03 399 ALA A CA 1
ATOM 710 C C . ALA A 1 92 ? 2.926 11.066 -27.097 1.00 27.76 399 ALA A C 1
ATOM 711 O O . ALA A 1 92 ? 2.973 11.474 -25.928 1.00 29.01 399 ALA A O 1
ATOM 713 N N . ARG A 1 93 ? 1.889 10.389 -27.582 1.00 28.55 400 ARG A N 1
ATOM 714 C CA . ARG A 1 93 ? 0.695 10.168 -26.752 1.00 28.30 400 ARG A CA 1
ATOM 715 C C . ARG A 1 93 ? 0.984 9.198 -25.591 1.00 27.62 400 ARG A C 1
ATOM 716 O O . ARG A 1 93 ? 0.499 9.369 -24.483 1.00 28.16 400 ARG A O 1
ATOM 724 N N . TRP A 1 94 ? 1.760 8.158 -25.862 1.00 27.63 401 TRP A N 1
ATOM 725 C CA . TRP A 1 94 ? 2.093 7.201 -24.822 1.00 29.28 401 TRP A CA 1
ATOM 726 C C . TRP A 1 94 ? 2.915 7.831 -23.662 1.00 28.21 401 TRP A C 1
ATOM 727 O O . TRP A 1 94 ? 2.621 7.606 -22.475 1.00 24.72 401 TRP A O 1
ATOM 738 N N . GLU A 1 95 ? 3.942 8.590 -24.019 1.00 28.98 402 GLU A N 1
ATOM 739 C CA . GLU A 1 95 ? 4.714 9.313 -23.049 1.00 33.50 402 GLU A CA 1
ATOM 740 C C . GLU A 1 95 ? 3.858 10.361 -22.328 1.00 30.54 402 GLU A C 1
ATOM 741 O O . GLU A 1 95 ? 4.011 10.539 -21.130 1.00 31.99 402 GLU A O 1
ATOM 747 N N . ALA A 1 96 ? 2.973 11.053 -23.042 1.00 29.99 403 ALA A N 1
ATOM 748 C CA . ALA A 1 96 ? 2.129 12.102 -22.403 1.00 28.49 403 ALA A CA 1
ATOM 749 C C . ALA A 1 96 ? 1.191 11.448 -21.358 1.00 29.70 403 ALA A C 1
ATOM 750 O O . ALA A 1 96 ? 1.027 11.959 -20.244 1.00 28.17 403 ALA A O 1
ATOM 752 N N . LEU A 1 97 ? 0.668 10.267 -21.690 1.00 28.82 404 LEU A N 1
ATOM 753 C CA . LEU A 1 97 ? -0.244 9.575 -20.796 1.00 27.91 404 LEU A CA 1
ATOM 754 C C . LEU A 1 97 ? 0.506 9.021 -19.596 1.00 29.20 404 LEU A C 1
ATOM 755 O O . LEU A 1 97 ? -0.056 9.017 -18.510 1.00 27.98 404 LEU A O 1
ATOM 760 N N . ARG A 1 98 ? 1.743 8.550 -19.816 1.00 30.60 405 ARG A N 1
ATOM 761 C CA . ARG A 1 98 ? 2.642 8.081 -18.745 1.00 33.24 405 ARG A CA 1
ATOM 762 C C . ARG A 1 98 ? 2.879 9.161 -17.693 1.00 35.16 405 ARG A C 1
ATOM 763 O O . ARG A 1 98 ? 2.662 8.932 -16.494 1.00 35.29 405 ARG A O 1
ATOM 771 N N . VAL A 1 99 ? 3.328 10.333 -18.154 1.00 34.92 406 VAL A N 1
ATOM 772 C CA . VAL A 1 99 ? 3.599 11.483 -17.286 1.00 35.54 406 VAL A CA 1
ATOM 773 C C . VAL A 1 99 ? 2.360 11.895 -16.495 1.00 33.84 406 VAL A C 1
ATOM 774 O O . VAL A 1 99 ? 2.404 12.002 -15.272 1.00 29.64 406 VAL A O 1
ATOM 778 N N . GLU A 1 100 ? 1.264 12.136 -17.213 1.00 33.44 407 GLU A N 1
ATOM 779 C CA . GLU A 1 100 ? 0.022 12.564 -16.606 1.00 34.59 407 GLU A CA 1
ATOM 780 C C . GLU A 1 100 ? -0.485 11.597 -15.565 1.00 32.96 407 GLU A C 1
ATOM 781 O O . GLU A 1 100 ? -0.967 12.025 -14.524 1.00 31.28 407 GLU A O 1
ATOM 787 N N . SER A 1 101 ? -0.435 10.299 -15.877 1.00 27.72 408 SER A N 1
ATOM 788 C CA . SER A 1 101 ? -0.961 9.287 -14.975 1.00 28.98 408 SER A CA 1
ATOM 789 C C . SER A 1 101 ? -0.065 9.139 -13.762 1.00 28.53 408 SER A C 1
ATOM 790 O O . SER A 1 101 ? -0.543 8.847 -12.671 1.00 26.76 408 SER A O 1
ATOM 793 N N . MET A 1 102 ? 1.239 9.329 -13.949 1.00 30.26 409 MET A N 1
ATOM 794 C CA . MET A 1 102 ? 2.167 9.276 -12.843 1.00 32.64 409 MET A CA 1
ATOM 795 C C . MET A 1 102 ? 1.970 10.445 -11.911 1.00 32.18 409 MET A C 1
ATOM 796 O O . MET A 1 102 ? 2.023 10.278 -10.703 1.00 31.60 409 MET A O 1
ATOM 801 N N . GLU A 1 103 ? 1.729 11.631 -12.456 1.00 36.13 410 GLU A N 1
ATOM 802 C CA . GLU A 1 103 ? 1.438 12.804 -11.616 1.00 39.09 410 GLU A CA 1
ATOM 803 C C . GLU A 1 103 ? 0.108 12.644 -10.845 1.00 38.65 410 GLU A C 1
ATOM 804 O O . GLU A 1 103 ? 0.000 13.020 -9.669 1.00 35.62 410 GLU A O 1
ATOM 810 N N . ARG A 1 104 ? -0.893 12.068 -11.509 1.00 34.02 411 ARG A N 1
ATOM 811 C CA . ARG A 1 104 ? -2.146 11.754 -10.859 1.00 33.32 411 ARG A CA 1
ATOM 812 C C . ARG A 1 104 ? -1.925 10.813 -9.647 1.00 32.26 411 ARG A C 1
ATOM 813 O O . ARG A 1 104 ? -2.452 11.039 -8.542 1.00 28.24 411 ARG A O 1
ATOM 821 N N . GLN A 1 105 ? -1.135 9.770 -9.874 1.00 31.28 412 GLN A N 1
ATOM 822 C CA . GLN A 1 105 ? -0.828 8.797 -8.845 1.00 31.84 412 GLN A CA 1
ATOM 823 C C . GLN A 1 105 ? -0.122 9.443 -7.637 1.00 33.94 412 GLN A C 1
ATOM 824 O O . GLN A 1 105 ? -0.497 9.130 -6.512 1.00 28.51 412 GLN A O 1
ATOM 830 N N . SER A 1 106 ? 0.817 10.381 -7.887 1.00 34.02 413 SER A N 1
ATOM 831 C CA . SER A 1 106 ? 1.531 11.118 -6.829 1.00 36.00 413 SER A CA 1
ATOM 832 C C . SER A 1 106 ? 0.611 11.939 -5.963 1.00 34.03 413 SER A C 1
ATOM 833 O O . SER A 1 106 ? 0.790 11.977 -4.764 1.00 33.81 413 SER A O 1
ATOM 836 N N . ARG A 1 107 ? -0.319 12.651 -6.595 1.00 37.69 414 ARG A N 1
ATOM 837 C CA . ARG A 1 107 ? -1.274 13.501 -5.901 1.00 38.05 414 ARG A CA 1
ATOM 838 C C . ARG A 1 107 ? -2.291 12.733 -5.078 1.00 35.15 414 ARG A C 1
ATOM 839 O O . ARG A 1 107 ? -2.676 13.145 -3.983 1.00 33.78 414 ARG A O 1
ATOM 847 N N . LEU A 1 108 ? -2.737 11.617 -5.622 1.00 31.87 415 LEU A N 1
ATOM 848 C CA . LEU A 1 108 ? -3.622 10.730 -4.901 1.00 30.58 415 LEU A CA 1
ATOM 849 C C . LEU A 1 108 ? -2.920 10.065 -3.725 1.00 31.65 415 LEU A C 1
ATOM 850 O O . LEU A 1 108 ? -3.509 9.945 -2.647 1.00 28.28 415 LEU A O 1
ATOM 855 N N . HIS A 1 109 ? -1.661 9.658 -3.944 1.00 32.13 416 HIS A N 1
ATOM 856 C CA . HIS A 1 109 ? -0.815 9.058 -2.911 1.00 34.35 416 HIS A CA 1
ATOM 857 C C . HIS A 1 109 ? -0.600 10.043 -1.745 1.00 35.14 416 HIS A C 1
ATOM 858 O O . HIS A 1 109 ? -0.823 9.691 -0.591 1.00 36.68 416 HIS A O 1
ATOM 865 N N . ASP A 1 110 ? -0.203 11.280 -2.066 1.00 36.39 417 ASP A N 1
ATOM 866 C CA . ASP A 1 110 ? 0.002 12.341 -1.074 1.00 38.36 417 ASP A CA 1
ATOM 867 C C . ASP A 1 110 ? -1.276 12.738 -0.340 1.00 37.14 417 ASP A C 1
ATOM 868 O O . ASP A 1 110 ? -1.246 12.981 0.868 1.00 35.24 417 ASP A O 1
ATOM 873 N N . ALA A 1 111 ? -2.387 12.802 -1.079 1.00 36.12 418 ALA A N 1
ATOM 874 C CA . ALA A 1 111 ? -3.715 13.033 -0.498 1.00 34.82 418 ALA A CA 1
ATOM 875 C C . ALA A 1 111 ? -4.119 11.934 0.477 1.00 34.36 418 ALA A C 1
ATOM 876 O O . ALA A 1 111 ? -4.454 12.236 1.615 1.00 37.05 418 ALA A O 1
ATOM 878 N N . LEU A 1 112 ? -4.074 10.666 0.048 1.00 32.38 419 LEU A N 1
ATOM 879 C CA . LEU A 1 112 ? -4.436 9.537 0.913 1.00 31.20 419 LEU A CA 1
ATOM 880 C C . LEU A 1 112 ? -3.616 9.519 2.222 1.00 32.46 419 LEU A C 1
ATOM 881 O O . LEU A 1 112 ? -4.175 9.355 3.303 1.00 31.42 419 LEU A O 1
ATOM 886 N N . MET A 1 113 ? -2.300 9.713 2.124 1.00 35.70 420 MET A N 1
ATOM 887 C CA . MET A 1 113 ? -1.448 9.786 3.312 1.00 37.42 420 MET A CA 1
ATOM 888 C C . MET A 1 113 ? -1.812 10.960 4.219 1.00 39.31 420 MET A C 1
ATOM 889 O O . MET A 1 113 ? -1.985 10.774 5.428 1.00 41.05 420 MET A O 1
ATOM 894 N N . GLU A 1 114 ? -1.950 12.156 3.641 1.00 39.92 421 GLU A N 1
ATOM 895 C CA . GLU A 1 114 ? -2.303 13.361 4.432 1.00 41.85 421 GLU A CA 1
ATOM 896 C C . GLU A 1 114 ? -3.659 13.190 5.130 1.00 41.61 421 GLU A C 1
ATOM 897 O O . GLU A 1 114 ? -3.756 13.384 6.337 1.00 43.38 421 GLU A O 1
ATOM 899 N N . LEU A 1 115 ? -4.679 12.788 4.377 1.00 41.96 422 LEU A N 1
ATOM 900 C CA . LEU A 1 115 ? -6.035 12.536 4.926 1.00 45.74 422 LEU A CA 1
ATOM 901 C C . LEU A 1 115 ? -6.138 11.382 5.938 1.00 46.54 422 LEU A C 1
ATOM 902 O O . LEU A 1 115 ? -7.165 11.238 6.602 1.00 47.57 422 LEU A O 1
ATOM 907 N N . GLN A 1 116 ? -5.097 10.562 6.046 1.00 46.12 423 GLN A N 1
ATOM 908 C CA . GLN A 1 116 ? -5.069 9.469 7.025 1.00 49.73 423 GLN A CA 1
ATOM 909 C C . GLN A 1 116 ? -4.276 9.831 8.298 1.00 57.46 423 GLN A C 1
ATOM 910 O O . GLN A 1 116 ? -4.535 9.253 9.357 1.00 61.02 423 GLN A O 1
ATOM 916 N N . LYS A 1 117 ? -3.310 10.756 8.177 1.00 64.09 424 LYS A N 1
ATOM 917 C CA . LYS A 1 117 ? -2.449 11.196 9.299 1.00 66.91 424 LYS A CA 1
ATOM 918 C C . LYS A 1 117 ? -3.153 12.208 10.200 1.00 65.54 424 LYS A C 1
ATOM 919 O O . LYS A 1 117 ? -4.146 11.884 10.852 1.00 63.16 424 LYS A O 1
ATOM 921 N N . ASP B 1 1 ? -24.905 -8.853 -20.929 1.00 65.40 308 ASP B N 1
ATOM 922 C CA . ASP B 1 1 ? -26.010 -8.110 -20.245 1.00 65.03 308 ASP B CA 1
ATOM 923 C C . ASP B 1 1 ? -26.700 -8.871 -19.088 1.00 65.39 308 ASP B C 1
ATOM 924 O O . ASP B 1 1 ? -27.234 -8.248 -18.155 1.00 63.31 308 ASP B O 1
ATOM 926 N N . MET B 1 2 ? -26.712 -10.205 -19.186 1.00 63.63 309 MET B N 1
ATOM 927 C CA . MET B 1 2 ? -27.255 -11.128 -18.166 1.00 61.65 309 MET B CA 1
ATOM 928 C C . MET B 1 2 ? -27.313 -10.579 -16.715 1.00 58.95 309 MET B C 1
ATOM 929 O O . MET B 1 2 ? -28.387 -10.550 -16.094 1.00 61.45 309 MET B O 1
ATOM 931 N N . ASP B 1 3 ? -26.165 -10.157 -16.183 1.00 51.55 310 ASP B N 1
ATOM 932 C CA . ASP B 1 3 ? -26.104 -9.488 -14.869 1.00 46.01 310 ASP B CA 1
ATOM 933 C C . ASP B 1 3 ? -25.315 -8.162 -14.960 1.00 40.44 310 ASP B C 1
ATOM 934 O O . ASP B 1 3 ? -24.777 -7.830 -16.010 1.00 37.28 310 ASP B O 1
ATOM 939 N N . LEU B 1 4 ? -25.227 -7.397 -13.879 1.00 38.16 311 LEU B N 1
ATOM 940 C CA . LEU B 1 4 ? -24.681 -6.037 -13.991 1.00 34.46 311 LEU B CA 1
ATOM 941 C C . LEU B 1 4 ? -23.212 -6.031 -14.467 1.00 36.05 311 LEU B C 1
ATOM 942 O O . LEU B 1 4 ? -22.848 -5.242 -15.328 1.00 32.36 311 LEU B O 1
ATOM 947 N N . ASP B 1 5 ? -22.401 -6.908 -13.895 1.00 35.03 312 ASP B N 1
ATOM 948 C CA . ASP B 1 5 ? -20.999 -7.101 -14.292 1.00 37.96 312 ASP B CA 1
ATOM 949 C C . ASP B 1 5 ? -20.838 -7.330 -15.789 1.00 36.61 312 ASP B C 1
ATOM 950 O O . ASP B 1 5 ? -20.006 -6.703 -16.432 1.00 36.85 312 ASP B O 1
ATOM 955 N N . SER B 1 6 ? -21.622 -8.260 -16.329 1.00 36.14 313 SER B N 1
ATOM 956 C CA . SER B 1 6 ? -21.512 -8.651 -17.724 1.00 37.43 313 SER B CA 1
ATOM 957 C C . SER B 1 6 ? -22.018 -7.540 -18.668 1.00 37.89 313 SER B C 1
ATOM 958 O O . SER B 1 6 ? -21.414 -7.310 -19.727 1.00 35.39 313 SER B O 1
ATOM 961 N N . TYR B 1 7 ? -23.096 -6.842 -18.273 1.00 33.94 314 TYR B N 1
ATOM 962 C CA . TYR B 1 7 ? -23.505 -5.616 -18.961 1.00 33.65 314 TYR B CA 1
ATOM 963 C C . TYR B 1 7 ? -22.373 -4.557 -19.039 1.00 32.93 314 TYR B C 1
ATOM 964 O O . TYR B 1 7 ? -22.160 -3.946 -20.079 1.00 28.28 314 TYR B O 1
ATOM 973 N N . GLN B 1 8 ? -21.670 -4.334 -17.930 1.00 33.38 315 GLN B N 1
ATOM 974 C CA . GLN B 1 8 ? -20.655 -3.263 -17.863 1.00 32.88 315 GLN B CA 1
ATOM 975 C C . GLN B 1 8 ? -19.461 -3.609 -18.724 1.00 29.85 315 GLN B C 1
ATOM 976 O O . GLN B 1 8 ? -18.905 -2.742 -19.373 1.00 28.27 315 GLN B O 1
ATOM 982 N N . ILE B 1 9 ? -19.116 -4.895 -18.790 1.00 31.46 316 ILE B N 1
ATOM 983 C CA . ILE B 1 9 ? -18.089 -5.397 -19.728 1.00 34.99 316 ILE B CA 1
ATOM 984 C C . ILE B 1 9 ? -18.516 -5.262 -21.196 1.00 33.20 316 ILE B C 1
ATOM 985 O O . ILE B 1 9 ? -17.701 -4.864 -22.038 1.00 31.29 316 ILE B O 1
ATOM 990 N N . ALA B 1 10 ? -19.772 -5.616 -21.509 1.00 29.56 317 ALA B N 1
ATOM 991 C CA . ALA B 1 10 ? -20.263 -5.529 -22.896 1.00 28.40 317 ALA B CA 1
ATOM 992 C C . ALA B 1 10 ? -20.278 -4.055 -23.327 1.00 29.00 317 ALA B C 1
ATOM 993 O O . ALA B 1 10 ? -19.870 -3.725 -24.446 1.00 29.43 317 ALA B O 1
ATOM 995 N N . LEU B 1 11 ? -20.735 -3.183 -22.417 1.00 29.14 318 LEU B N 1
ATOM 996 C CA . LEU B 1 11 ? -20.758 -1.736 -22.650 1.00 28.74 318 LEU B CA 1
ATOM 997 C C . LEU B 1 11 ? -19.369 -1.157 -22.977 1.00 29.41 318 LEU B C 1
ATOM 998 O O . LEU B 1 11 ? -19.188 -0.471 -23.981 1.00 27.31 318 LEU B O 1
ATOM 1003 N N . GLU B 1 12 ? -18.410 -1.414 -22.099 1.00 28.92 319 GLU B N 1
ATOM 1004 C CA . GLU B 1 12 ? -17.045 -0.959 -22.304 1.00 33.21 319 GLU B CA 1
ATOM 1005 C C . GLU B 1 12 ? -16.468 -1.310 -23.684 1.00 31.76 319 GLU B C 1
ATOM 1006 O O . GLU B 1 12 ? -15.853 -0.462 -24.315 1.00 31.85 319 GLU B O 1
ATOM 1012 N N . GLU B 1 13 ? -16.667 -2.546 -24.136 1.00 30.94 320 GLU B N 1
ATOM 1013 C CA . GLU B 1 13 ? -16.277 -2.968 -25.479 1.00 35.39 320 GLU B CA 1
ATOM 1014 C C . GLU B 1 13 ? -16.916 -2.134 -26.586 1.00 31.62 320 GLU B C 1
ATOM 1015 O O . GLU B 1 13 ? -16.249 -1.709 -27.522 1.00 28.62 320 GLU B O 1
ATOM 1021 N N . VAL B 1 14 ? -18.220 -1.913 -26.477 1.00 28.62 321 VAL B N 1
ATOM 1022 C CA . VAL B 1 14 ? -18.947 -1.114 -27.441 1.00 27.22 321 VAL B CA 1
ATOM 1023 C C . VAL B 1 14 ? -18.463 0.331 -27.473 1.00 25.40 321 VAL B C 1
ATOM 1024 O O . VAL B 1 14 ? -18.273 0.887 -28.551 1.00 24.08 321 VAL B O 1
ATOM 1028 N N . LEU B 1 15 ? -18.259 0.918 -26.298 1.00 25.22 322 LEU B N 1
ATOM 1029 C CA . LEU B 1 15 ? -17.813 2.295 -26.211 1.00 25.12 322 LEU B CA 1
ATOM 1030 C C . LEU B 1 15 ? -16.399 2.440 -26.738 1.00 26.15 322 LEU B C 1
ATOM 1031 O O . LEU B 1 15 ? -16.088 3.440 -27.379 1.00 28.14 322 LEU B O 1
ATOM 1036 N N . THR B 1 16 ? -15.535 1.465 -26.470 1.00 27.87 323 THR B N 1
ATOM 1037 C CA . THR B 1 16 ? -14.157 1.488 -27.037 1.00 26.37 323 THR B CA 1
ATOM 1038 C C . THR B 1 16 ? -14.193 1.446 -28.568 1.00 26.49 323 THR B C 1
ATOM 1039 O O . THR B 1 16 ? -13.499 2.177 -29.222 1.00 23.60 323 THR B O 1
ATOM 1043 N N . TRP B 1 17 ? -14.986 0.530 -29.126 1.00 29.44 324 TRP B N 1
ATOM 1044 C CA .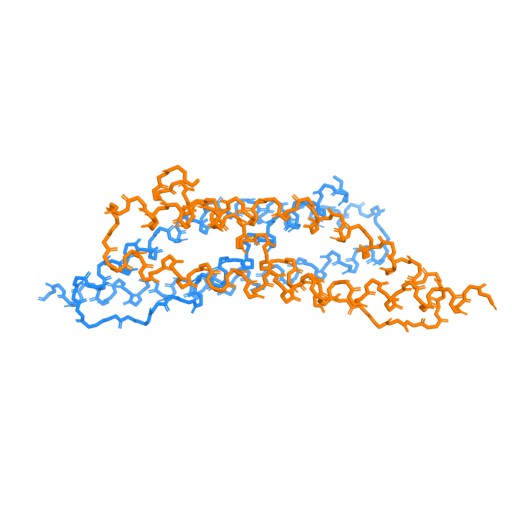 TRP B 1 17 ? -15.183 0.489 -30.563 1.00 27.66 324 TRP B CA 1
ATOM 1045 C C . TRP B 1 17 ? -15.753 1.808 -31.114 1.00 26.96 324 TRP B C 1
ATOM 1046 O O . TRP B 1 17 ? -15.272 2.352 -32.107 1.00 26.53 324 TRP B O 1
ATOM 1057 N N . LEU B 1 18 ? -16.793 2.319 -30.464 1.00 27.63 325 LEU B N 1
ATOM 1058 C CA . LEU B 1 18 ? -17.495 3.526 -30.914 1.00 25.59 325 LEU B CA 1
ATOM 1059 C C . LEU B 1 18 ? -16.651 4.810 -30.912 1.00 25.79 325 LEU B C 1
ATOM 1060 O O . LEU B 1 18 ? -16.679 5.578 -31.905 1.00 25.93 325 LEU B O 1
ATOM 1065 N N . LEU B 1 19 ? -15.878 5.034 -29.841 1.00 23.95 326 LEU B N 1
ATOM 1066 C CA . LEU B 1 19 ? -14.963 6.160 -29.776 1.00 23.49 326 LEU B CA 1
ATOM 1067 C C . LEU B 1 19 ? -13.951 6.176 -30.944 1.00 25.44 326 LEU B C 1
ATOM 1068 O O . LEU B 1 19 ? -13.706 7.229 -31.546 1.00 24.42 326 LEU B O 1
ATOM 1073 N N . SER B 1 20 ? -13.380 5.013 -31.308 1.00 26.37 327 SER B N 1
ATOM 1074 C CA . SER B 1 20 ? -12.446 4.982 -32.452 1.00 28.01 327 SER B CA 1
ATOM 1075 C C . SER B 1 20 ? -13.151 5.160 -33.819 1.00 26.92 327 SER B C 1
ATOM 1076 O O . SER B 1 20 ? -12.585 5.736 -34.755 1.00 27.78 327 SER B O 1
ATOM 1079 N N . ALA B 1 21 ? -14.362 4.652 -33.930 1.00 28.23 328 ALA B N 1
ATOM 1080 C CA . ALA B 1 21 ? -15.146 4.777 -35.167 1.00 28.06 328 ALA B CA 1
ATOM 1081 C C . ALA B 1 21 ? -15.450 6.224 -35.426 1.00 27.40 328 ALA B C 1
ATOM 1082 O O . ALA B 1 21 ? -15.302 6.677 -36.549 1.00 25.34 328 ALA B O 1
ATOM 1084 N N . GLU B 1 22 ? -15.911 6.918 -34.386 1.00 29.86 329 GLU B N 1
ATOM 1085 C CA . GLU B 1 22 ? -16.123 8.365 -34.386 1.00 30.31 329 GLU B CA 1
ATOM 1086 C C . GLU B 1 22 ? -14.873 9.149 -34.803 1.00 33.27 329 GLU B C 1
ATOM 1087 O O . GLU B 1 22 ? -14.928 10.033 -35.682 1.00 34.28 329 GLU B O 1
ATOM 1093 N N . ASP B 1 23 ? -13.747 8.806 -34.190 1.00 32.65 330 ASP B N 1
ATOM 1094 C CA . ASP B 1 23 ? -12.472 9.408 -34.544 1.00 35.33 330 ASP B CA 1
ATOM 1095 C C . ASP B 1 23 ? -12.097 9.138 -36.003 1.00 34.37 330 ASP B C 1
ATOM 1096 O O . ASP B 1 23 ? -11.666 10.032 -36.695 1.00 32.37 330 ASP B O 1
ATOM 1101 N N . THR B 1 24 ? -12.208 7.885 -36.443 1.00 33.43 331 THR B N 1
ATOM 1102 C CA . THR B 1 24 ? -11.840 7.487 -37.816 1.00 37.18 331 THR B CA 1
ATOM 1103 C C . THR B 1 24 ? -12.711 8.154 -38.854 1.00 35.19 331 THR B C 1
ATOM 1104 O O . THR B 1 24 ? -12.222 8.605 -39.882 1.00 33.91 331 THR B O 1
ATOM 1108 N N . PHE B 1 25 ? -14.012 8.183 -38.567 1.00 34.35 332 PHE B N 1
ATOM 1109 C CA . PHE B 1 25 ? -14.987 8.844 -39.400 1.00 37.85 332 PHE B CA 1
ATOM 1110 C C . PHE B 1 25 ? -14.629 10.328 -39.575 1.00 41.87 332 PHE B C 1
ATOM 1111 O O . PHE B 1 25 ? -14.693 10.850 -40.695 1.00 39.67 332 PHE B O 1
ATOM 1119 N N . GLN B 1 26 ? -14.269 10.987 -38.473 1.00 41.98 333 GLN B N 1
ATOM 1120 C CA . GLN B 1 26 ? -13.825 12.396 -38.515 1.00 52.17 333 GLN B CA 1
ATOM 1121 C C . GLN B 1 26 ? -12.546 12.629 -39.359 1.00 53.03 333 GLN B C 1
ATOM 1122 O O . GLN B 1 26 ? -12.340 13.723 -39.896 1.00 55.00 333 GLN B O 1
ATOM 1128 N N . GLU B 1 27 ? -11.708 11.606 -39.487 1.00 53.63 334 GLU B N 1
ATOM 1129 C CA . GLU B 1 27 ? -10.456 11.722 -40.229 1.00 60.10 334 GLU B CA 1
ATOM 1130 C C . GLU B 1 27 ? -10.585 11.506 -41.738 1.00 62.42 334 GLU B C 1
ATOM 1131 O O . GLU B 1 27 ? -9.665 10.969 -42.361 1.00 67.58 334 GLU B O 1
ATOM 1137 N N . GLN B 1 28 ? -11.704 11.922 -42.334 1.00 63.84 335 GLN B N 1
ATOM 1138 C CA . GLN B 1 28 ? -11.886 11.797 -43.778 1.00 63.21 335 GLN B CA 1
ATOM 1139 C C . GLN B 1 28 ? -11.401 13.040 -44.529 1.00 68.00 335 GLN B C 1
ATOM 1140 O O . GLN B 1 28 ? -11.460 14.164 -44.013 1.00 70.22 335 GLN B O 1
ATOM 1142 N N . ASP B 1 29 ? -10.940 12.812 -45.759 1.00 68.41 336 ASP B N 1
ATOM 1143 C CA . ASP B 1 29 ? -10.463 13.868 -46.641 1.00 65.90 336 ASP B CA 1
ATOM 1144 C C . ASP B 1 29 ? -11.600 14.528 -47.443 1.00 65.70 336 ASP B C 1
ATOM 1145 O O . ASP B 1 29 ? -12.755 14.123 -47.371 1.00 61.69 336 ASP B O 1
ATOM 1150 N N . ASP B 1 30 ? -11.249 15.571 -48.187 1.00 68.42 337 ASP B N 1
ATOM 1151 C CA . ASP B 1 30 ? -12.191 16.308 -49.017 1.00 70.19 337 ASP B CA 1
ATOM 1152 C C . ASP B 1 30 ? -12.411 15.567 -50.348 1.00 70.48 337 ASP B C 1
ATOM 1153 O O . ASP B 1 30 ? -11.465 15.013 -50.930 1.00 66.78 337 ASP B O 1
ATOM 1158 N N . ILE B 1 31 ? -13.660 15.566 -50.818 1.00 66.73 338 ILE B N 1
ATOM 1159 C CA . ILE B 1 31 ? -14.020 14.975 -52.114 1.00 66.56 338 ILE B CA 1
ATOM 1160 C C . ILE B 1 31 ? -13.419 15.827 -53.241 1.00 67.42 338 ILE B C 1
ATOM 1161 O O . ILE B 1 31 ? -14.044 16.798 -53.703 1.00 70.81 338 ILE B O 1
ATOM 1166 N N . SER B 1 32 ? -12.215 15.444 -53.677 1.00 61.09 339 SER B N 1
ATOM 1167 C CA . SER B 1 32 ? -11.447 16.184 -54.693 1.00 57.37 339 SER B CA 1
ATOM 1168 C C . SER B 1 32 ? -11.841 15.820 -56.126 1.00 55.26 339 SER B C 1
ATOM 1169 O O . SER B 1 32 ? -12.630 14.909 -56.350 1.00 52.78 339 SER B O 1
ATOM 1172 N N . ASP B 1 33 ? -11.263 16.541 -57.091 1.00 56.70 340 ASP B N 1
ATOM 1173 C CA . ASP B 1 33 ? -11.534 16.330 -58.517 1.00 59.39 340 ASP B CA 1
ATOM 1174 C C . ASP B 1 33 ? -10.526 15.405 -59.202 1.00 59.99 340 ASP B C 1
ATOM 1175 O O . ASP B 1 33 ? -10.261 15.557 -60.392 1.00 62.32 340 ASP B O 1
ATOM 1177 N N . ASP B 1 34 ? -9.977 14.455 -58.442 1.00 56.39 341 ASP B N 1
ATOM 1178 C CA . ASP B 1 34 ? -9.202 13.350 -58.972 1.00 53.72 341 ASP B CA 1
ATOM 1179 C C . ASP B 1 34 ? -10.027 12.093 -58.699 1.00 50.49 341 ASP B C 1
ATOM 1180 O O . ASP B 1 34 ? -10.121 11.660 -57.549 1.00 44.74 341 ASP B O 1
ATOM 1185 N N . VAL B 1 35 ? -10.600 11.522 -59.765 1.00 47.05 342 VAL B N 1
ATOM 1186 C CA . VAL B 1 35 ? -11.573 10.422 -59.682 1.00 41.83 342 VAL B CA 1
ATOM 1187 C C . VAL B 1 35 ? -11.001 9.179 -59.001 1.00 39.69 342 VAL B C 1
ATOM 1188 O O . VAL B 1 35 ? -11.728 8.459 -58.307 1.00 37.70 342 VAL B O 1
ATOM 1192 N N . GLU B 1 36 ? -9.702 8.933 -59.163 1.00 37.99 343 GLU B N 1
ATOM 1193 C CA . GLU B 1 36 ? -9.077 7.759 -58.562 1.00 37.44 343 GLU B CA 1
ATOM 1194 C C . GLU B 1 36 ? -8.974 7.868 -57.024 1.00 38.00 343 GLU B C 1
ATOM 1195 O O . GLU B 1 36 ? -9.111 6.871 -56.309 1.00 36.02 343 GLU B O 1
ATOM 1201 N N . ASP B 1 37 ? -8.776 9.091 -56.523 1.00 37.94 344 ASP B N 1
ATOM 1202 C CA . ASP B 1 37 ? -8.799 9.361 -55.086 1.00 36.96 344 ASP B CA 1
ATOM 1203 C C . ASP B 1 37 ? -10.225 9.299 -54.530 1.00 33.05 344 ASP B C 1
ATOM 1204 O O . ASP B 1 37 ? -10.431 8.818 -53.427 1.00 30.41 344 ASP B O 1
ATOM 1209 N N . VAL B 1 38 ? -11.188 9.832 -55.283 1.00 29.75 345 VAL B N 1
ATOM 1210 C CA . VAL B 1 38 ? -12.592 9.726 -54.897 1.00 27.22 345 VAL B CA 1
ATOM 1211 C C . VAL B 1 38 ? -13.028 8.243 -54.835 1.00 26.91 345 VAL B C 1
ATOM 1212 O O . VAL B 1 38 ? -13.712 7.865 -53.902 1.00 25.78 345 VAL B O 1
ATOM 1216 N N . LYS B 1 39 ? -12.617 7.440 -55.816 1.00 28.29 346 LYS B N 1
ATOM 1217 C CA . LYS B 1 39 ? -12.840 5.965 -55.822 1.00 28.90 346 LYS B CA 1
ATOM 1218 C C . LYS B 1 39 ? -12.361 5.273 -54.536 1.00 32.11 346 LYS B C 1
ATOM 1219 O O . LYS B 1 39 ? -13.070 4.442 -53.932 1.00 35.52 346 LYS B O 1
ATOM 1225 N N . GLU B 1 40 ? -11.140 5.602 -54.123 1.00 33.80 347 GLU B N 1
ATOM 1226 C CA . GLU B 1 40 ? -10.601 5.107 -52.880 1.00 35.87 347 GLU B CA 1
ATOM 1227 C C . GLU B 1 40 ? -11.392 5.546 -51.646 1.00 32.48 347 GLU B C 1
ATOM 1228 O O . GLU B 1 40 ? -11.665 4.725 -50.792 1.00 30.37 347 GLU B O 1
ATOM 1234 N N . GLN B 1 41 ? -11.702 6.838 -51.540 1.00 31.52 348 GLN B N 1
ATOM 1235 C CA . GLN B 1 41 ? -12.560 7.358 -50.469 1.00 30.20 348 GLN B CA 1
ATOM 1236 C C . GLN B 1 41 ? -13.930 6.663 -50.472 1.00 27.73 348 GLN B C 1
ATOM 1237 O O . GLN B 1 41 ? -14.432 6.246 -49.422 1.00 27.70 348 GLN B O 1
ATOM 1243 N N . PHE B 1 42 ? -14.513 6.497 -51.655 1.00 25.27 349 PHE B N 1
ATOM 1244 C CA . PHE B 1 42 ? -15.805 5.837 -51.765 1.00 25.47 349 PHE B CA 1
ATOM 1245 C C . PHE B 1 42 ? -15.715 4.372 -51.249 1.00 25.26 349 PHE B C 1
ATOM 1246 O O . PHE B 1 42 ? -16.576 3.927 -50.479 1.00 24.60 349 PHE B O 1
ATOM 1254 N N . ALA B 1 43 ? -14.676 3.660 -51.676 1.00 26.40 350 ALA B N 1
ATOM 1255 C CA . ALA B 1 43 ? -14.520 2.212 -51.363 1.00 26.33 350 ALA B CA 1
ATOM 1256 C C . ALA B 1 43 ? -14.198 1.996 -49.881 1.00 27.95 350 ALA B C 1
ATOM 1257 O O . ALA B 1 43 ? -14.706 1.051 -49.243 1.00 29.53 350 ALA B O 1
ATOM 1259 N N . THR B 1 44 ? -13.307 2.834 -49.360 1.00 28.46 351 THR B N 1
ATOM 1260 C CA . THR B 1 44 ? -13.005 2.905 -47.912 1.00 27.98 351 THR B CA 1
ATOM 1261 C C . THR B 1 44 ? -14.262 3.149 -47.074 1.00 26.76 351 THR B C 1
ATOM 1262 O O . THR B 1 44 ? -14.478 2.500 -46.061 1.00 26.83 351 THR B O 1
ATOM 1266 N N . HIS B 1 45 ? -15.112 4.079 -47.493 1.00 28.07 352 HIS B N 1
ATOM 1267 C CA . HIS B 1 45 ? -16.319 4.330 -46.766 1.00 27.99 352 HIS B CA 1
ATOM 1268 C C . HIS B 1 45 ? -17.306 3.173 -46.832 1.00 28.29 352 HIS B C 1
ATOM 1269 O O . HIS B 1 45 ? -17.944 2.873 -45.825 1.00 25.55 352 HIS B O 1
ATOM 1276 N N . GLU B 1 46 ? -17.396 2.486 -47.968 1.00 28.96 353 GLU B N 1
ATOM 1277 C CA . GLU B 1 46 ? -18.271 1.299 -48.072 1.00 29.24 353 GLU B CA 1
ATOM 1278 C C . GLU B 1 46 ? -17.830 0.178 -47.113 1.00 30.41 353 GLU B C 1
ATOM 1279 O O . GLU B 1 46 ? -18.651 -0.566 -46.559 1.00 27.73 353 GLU B O 1
ATOM 1285 N N . THR B 1 47 ? -16.516 0.060 -46.937 1.00 30.13 354 THR B N 1
ATOM 1286 C CA . THR B 1 47 ? -15.967 -0.858 -45.991 1.00 30.12 354 THR B CA 1
ATOM 1287 C C . THR B 1 47 ? -16.338 -0.438 -44.567 1.00 27.65 354 THR B C 1
ATOM 1288 O O . THR B 1 47 ? -16.734 -1.272 -43.768 1.00 25.14 354 THR B O 1
ATOM 1292 N N . PHE B 1 48 ? -16.230 0.855 -44.260 1.00 26.83 355 PHE B N 1
ATOM 1293 C CA . PHE B 1 48 ? -16.640 1.407 -42.963 1.00 26.55 355 PHE B CA 1
ATOM 1294 C C . PHE B 1 48 ? -18.138 1.186 -42.674 1.00 27.24 355 PHE B C 1
ATOM 1295 O O . PHE B 1 48 ? -18.517 0.846 -41.532 1.00 25.62 355 PHE B O 1
ATOM 1303 N N . MET B 1 49 ? -18.976 1.372 -43.693 1.00 24.44 356 MET B N 1
ATOM 1304 C CA . MET B 1 49 ? -20.393 1.080 -43.575 1.00 25.46 356 MET B CA 1
ATOM 1305 C C . MET B 1 49 ? -20.633 -0.350 -43.150 1.00 22.99 356 MET B C 1
ATOM 1306 O O . MET B 1 49 ? -21.496 -0.584 -42.317 1.00 22.56 356 MET B O 1
ATOM 1311 N N . MET B 1 50 ? -19.872 -1.281 -43.730 1.00 23.31 357 MET B N 1
ATOM 1312 C CA . MET B 1 50 ? -19.967 -2.713 -43.357 1.00 26.28 357 MET B CA 1
ATOM 1313 C C . MET B 1 50 ? -19.515 -2.991 -41.918 1.00 26.84 357 MET B C 1
ATOM 1314 O O . MET B 1 50 ? -20.066 -3.872 -41.258 1.00 29.30 357 MET B O 1
ATOM 1319 N N . GLU B 1 51 ? -18.489 -2.268 -41.471 1.00 28.56 358 GLU B N 1
ATOM 1320 C CA . GLU B 1 51 ? -18.089 -2.240 -40.048 1.00 31.42 358 GLU B CA 1
ATOM 1321 C C . GLU B 1 51 ? -19.204 -1.768 -39.101 1.00 28.83 358 GLU B C 1
ATOM 1322 O O . GLU B 1 51 ? -19.467 -2.387 -38.063 1.00 28.03 358 GLU B O 1
ATOM 1328 N N . LEU B 1 52 ? -19.839 -0.665 -39.471 1.00 28.48 359 LEU B N 1
ATOM 1329 C CA . LEU B 1 52 ? -20.962 -0.136 -38.736 1.00 29.66 359 LEU B CA 1
ATOM 1330 C C . LEU B 1 52 ? -22.077 -1.146 -38.594 1.00 28.55 359 LEU B C 1
ATOM 1331 O O . LEU B 1 52 ? -22.626 -1.317 -37.515 1.00 26.28 359 LEU B O 1
ATOM 1336 N N . SER B 1 53 ? -22.393 -1.811 -39.697 1.00 29.39 360 SER B N 1
ATOM 1337 C CA . SER B 1 53 ? -23.429 -2.811 -39.715 1.00 30.99 360 SER B CA 1
ATOM 1338 C C . SER B 1 53 ? -23.059 -4.046 -38.869 1.00 32.48 360 SER B C 1
ATOM 1339 O O . SER B 1 53 ? -23.909 -4.620 -38.186 1.00 33.53 360 SER B O 1
ATOM 1342 N N . ALA B 1 54 ? -21.799 -4.470 -38.926 1.00 29.89 361 ALA B N 1
ATOM 1343 C CA . ALA B 1 54 ? -21.339 -5.579 -38.095 1.00 30.66 361 ALA B CA 1
ATOM 1344 C C . ALA B 1 54 ? -21.432 -5.246 -36.598 1.00 30.90 361 ALA B C 1
ATOM 1345 O O . ALA B 1 54 ? -21.672 -6.134 -35.809 1.00 35.74 361 ALA B O 1
ATOM 1347 N N . HIS B 1 55 ? -21.299 -3.970 -36.209 1.00 28.93 362 HIS B N 1
ATOM 1348 C CA . HIS B 1 55 ? -21.294 -3.609 -34.789 1.00 29.64 362 HIS B CA 1
ATOM 1349 C C . HIS B 1 55 ? -22.668 -3.143 -34.260 1.00 29.24 362 HIS B C 1
ATOM 1350 O O . HIS B 1 55 ? -22.875 -3.086 -33.063 1.00 25.89 362 HIS B O 1
ATOM 1357 N N . GLN B 1 56 ? -23.602 -2.868 -35.170 1.00 29.70 363 GLN B N 1
ATOM 1358 C CA . GLN B 1 56 ? -24.967 -2.472 -34.822 1.00 31.74 363 GLN B CA 1
ATOM 1359 C C . GLN B 1 56 ? -25.593 -3.433 -33.791 1.00 32.57 363 GLN B C 1
ATOM 1360 O O . GLN B 1 56 ? -26.253 -3.016 -32.838 1.00 32.22 363 GLN B O 1
ATOM 1366 N N . SER B 1 57 ? -25.367 -4.725 -34.002 1.00 31.71 364 SER B N 1
ATOM 1367 C CA . SER B 1 57 ? -25.935 -5.759 -33.170 1.00 31.76 364 SER B CA 1
ATOM 1368 C C . SER B 1 57 ? -25.416 -5.657 -31.721 1.00 30.84 364 SER B C 1
ATOM 1369 O O . SER B 1 57 ? -26.182 -5.795 -30.755 1.00 27.89 364 SER B O 1
ATOM 1372 N N . SER B 1 58 ? -24.120 -5.405 -31.575 1.00 27.99 365 SER B N 1
ATOM 1373 C CA A SER B 1 58 ? -23.523 -5.288 -30.258 0.50 27.69 365 SER B CA 1
ATOM 1374 C CA B SER B 1 58 ? -23.504 -5.254 -30.266 0.50 28.30 365 SER B CA 1
ATOM 1375 C C . SER B 1 58 ? -24.125 -4.097 -29.494 1.00 27.49 365 SER B C 1
ATOM 1376 O O . SER B 1 58 ? -24.365 -4.195 -28.294 1.00 28.53 365 SER B O 1
ATOM 1381 N N . VAL B 1 59 ? -24.365 -2.991 -30.194 1.00 28.65 366 VAL B N 1
ATOM 1382 C CA . VAL B 1 59 ? -25.028 -1.796 -29.627 1.00 28.33 366 VAL B CA 1
ATOM 1383 C C . VAL B 1 59 ? -26.491 -2.094 -29.166 1.00 27.56 366 VAL B C 1
ATOM 1384 O O . VAL B 1 59 ? -26.887 -1.760 -28.038 1.00 25.70 366 VAL B O 1
ATOM 1388 N N . GLY B 1 60 ? -27.256 -2.770 -30.013 1.00 27.40 367 GLY B N 1
ATOM 1389 C CA . GLY B 1 60 ? -28.627 -3.180 -29.680 1.00 28.15 367 GLY B CA 1
ATOM 1390 C C . GLY B 1 60 ? -28.680 -4.127 -28.477 1.00 27.33 367 GLY B C 1
ATOM 1391 O O . GLY B 1 60 ? -29.543 -3.985 -27.621 1.00 24.14 367 GLY B O 1
ATOM 1392 N N . SER B 1 61 ? -27.762 -5.103 -28.422 1.00 31.60 368 SER B N 1
ATOM 1393 C CA . SER B 1 61 ? -27.648 -6.052 -27.296 1.00 32.09 368 SER B CA 1
ATOM 1394 C C . SER B 1 61 ? -27.330 -5.387 -25.960 1.00 31.60 368 SER B C 1
ATOM 1395 O O . SER B 1 61 ? -27.898 -5.751 -24.939 1.00 30.96 368 SER B O 1
ATOM 1398 N N . VAL B 1 62 ? -26.448 -4.394 -25.974 1.00 30.61 369 VAL B N 1
ATOM 1399 C CA . VAL B 1 62 ? -26.069 -3.692 -24.753 1.00 29.72 369 VAL B CA 1
ATOM 1400 C C . VAL B 1 62 ? -27.248 -2.822 -24.301 1.00 28.40 369 VAL B C 1
ATOM 1401 O O . VAL B 1 62 ? -27.515 -2.697 -23.123 1.00 29.42 369 VAL B O 1
ATOM 1405 N N . LEU B 1 63 ? -27.952 -2.210 -25.244 1.00 27.66 370 LEU B N 1
ATOM 1406 C CA . LEU B 1 63 ? -29.167 -1.443 -24.918 1.00 28.93 370 LEU B CA 1
ATOM 1407 C C . LEU B 1 63 ? -30.250 -2.328 -24.308 1.00 29.04 370 LEU B C 1
ATOM 1408 O O . LEU B 1 63 ? -30.810 -1.998 -23.265 1.00 27.39 370 LEU B O 1
ATOM 1413 N N . GLN B 1 64 ? -30.496 -3.489 -24.910 1.00 29.10 371 GLN B N 1
ATOM 1414 C CA . GLN B 1 64 ? -31.441 -4.428 -24.341 1.00 29.57 371 GLN B CA 1
ATOM 1415 C C . GLN B 1 64 ? -31.037 -4.876 -22.906 1.00 28.50 371 GLN B C 1
ATOM 1416 O O . GLN B 1 64 ? -31.874 -4.995 -22.014 1.00 26.09 371 GLN B O 1
ATOM 1422 N N . ALA B 1 65 ? -29.750 -5.169 -22.727 1.00 27.67 372 ALA B N 1
ATOM 1423 C CA . ALA B 1 65 ? -29.215 -5.661 -21.459 1.00 27.02 372 ALA B CA 1
ATOM 1424 C C . ALA B 1 65 ? -29.386 -4.613 -20.354 1.00 28.21 372 ALA B C 1
ATOM 1425 O O . ALA B 1 65 ? -29.774 -4.937 -19.238 1.00 28.75 372 ALA B O 1
ATOM 1427 N N . GLY B 1 66 ? -29.036 -3.371 -20.668 1.00 26.26 373 GLY B N 1
ATOM 1428 C CA . GLY B 1 66 ? -29.258 -2.244 -19.759 1.00 28.09 373 GLY B CA 1
ATOM 1429 C C . GLY B 1 66 ? -30.712 -2.082 -19.348 1.00 28.52 373 GLY B C 1
ATOM 1430 O O . GLY B 1 66 ? -31.021 -1.990 -18.154 1.00 26.53 373 GLY B O 1
ATOM 1431 N N . ASN B 1 67 ? -31.598 -2.072 -20.345 1.00 27.91 374 ASN B N 1
ATOM 1432 C CA . ASN B 1 67 ? -33.032 -1.922 -20.121 1.00 28.11 374 ASN B CA 1
ATOM 1433 C C . ASN B 1 67 ? -33.617 -3.060 -19.315 1.00 28.57 374 ASN B C 1
ATOM 1434 O O . ASN B 1 67 ? -34.473 -2.839 -18.440 1.00 29.19 374 ASN B O 1
ATOM 1439 N N . GLN B 1 68 ? -33.137 -4.269 -19.581 1.00 30.30 375 GLN B N 1
ATOM 1440 C CA . GLN B 1 68 ? -33.575 -5.438 -18.836 1.00 30.70 375 GLN B CA 1
ATOM 1441 C C . GLN B 1 68 ? -33.144 -5.369 -17.368 1.00 29.98 375 GLN B C 1
ATOM 1442 O O . GLN B 1 68 ? -33.921 -5.716 -16.500 1.00 25.86 375 GLN B O 1
ATOM 1448 N N . LEU B 1 69 ? -31.920 -4.927 -17.094 1.00 27.51 376 LEU B N 1
ATOM 1449 C CA . LEU B 1 69 ? -31.464 -4.796 -15.706 1.00 27.62 376 LEU B CA 1
ATOM 1450 C C . LEU B 1 69 ? -32.377 -3.847 -14.949 1.00 30.89 376 LEU B C 1
ATOM 1451 O O . LEU B 1 69 ? -32.833 -4.147 -13.836 1.00 32.81 376 LEU B O 1
ATOM 1456 N N . MET B 1 70 ? -32.696 -2.721 -15.575 1.00 32.20 377 MET B N 1
ATOM 1457 C CA . MET B 1 70 ? -33.656 -1.790 -15.015 1.00 36.73 377 MET B CA 1
ATOM 1458 C C . MET B 1 70 ? -35.042 -2.405 -14.823 1.00 35.58 377 MET B C 1
ATOM 1459 O O . MET B 1 70 ? -35.611 -2.270 -13.756 1.00 34.83 377 MET B O 1
ATOM 1464 N N . THR B 1 71 ? -35.576 -3.117 -15.803 1.00 36.61 378 THR B N 1
ATOM 1465 C CA . THR B 1 71 ? -36.937 -3.674 -15.622 1.00 38.67 378 THR B CA 1
ATOM 1466 C C . THR B 1 71 ? -37.016 -4.814 -14.555 1.00 37.85 378 THR B C 1
ATOM 1467 O O . THR B 1 71 ? -38.049 -4.984 -13.932 1.00 34.99 378 THR B O 1
ATOM 1471 N N . GLN B 1 72 ? -35.932 -5.554 -14.307 1.00 36.61 379 GLN B N 1
ATOM 1472 C CA . GLN B 1 72 ? -35.996 -6.653 -13.310 1.00 41.08 379 GLN B CA 1
ATOM 1473 C C . GLN B 1 72 ? -35.852 -6.197 -11.853 1.00 37.64 379 GLN B C 1
ATOM 1474 O O . GLN B 1 72 ? -36.004 -7.006 -10.969 1.00 36.14 379 GLN B O 1
ATOM 1480 N N . GLY B 1 73 ? -35.555 -4.908 -11.630 1.00 36.31 380 GLY B N 1
ATOM 1481 C CA . GLY B 1 73 ? -35.767 -4.259 -10.347 1.00 36.85 380 GLY B CA 1
ATOM 1482 C C . GLY B 1 73 ? -34.816 -4.600 -9.211 1.00 36.34 380 GLY B C 1
ATOM 1483 O O . GLY B 1 73 ? -35.155 -4.389 -8.050 1.00 39.81 380 GLY B O 1
ATOM 1484 N N . THR B 1 74 ? -33.648 -5.146 -9.532 1.00 37.65 381 THR B N 1
ATOM 1485 C CA . THR B 1 74 ? -32.684 -5.586 -8.525 1.00 37.21 381 THR B CA 1
ATOM 1486 C C . THR B 1 74 ? -31.550 -4.583 -8.281 1.00 36.88 381 THR B C 1
ATOM 1487 O O . THR B 1 74 ? -30.723 -4.818 -7.403 1.00 34.95 381 THR B O 1
ATOM 1491 N N . LEU B 1 75 ? -31.513 -3.491 -9.053 1.00 34.96 382 LEU B N 1
ATOM 1492 C CA . LEU B 1 75 ? -30.437 -2.520 -8.957 1.00 37.94 382 LEU B CA 1
ATOM 1493 C C . LEU B 1 75 ? -30.841 -1.410 -7.988 1.00 32.50 382 LEU B C 1
ATOM 1494 O O . LEU B 1 75 ? -32.012 -1.141 -7.775 1.00 32.09 382 LEU B O 1
ATOM 1499 N N . SER B 1 76 ? -29.843 -0.746 -7.440 1.00 32.21 383 SER B N 1
ATOM 1500 C CA . SER B 1 76 ? -30.073 0.430 -6.597 1.00 32.08 383 SER B CA 1
ATOM 1501 C C . SER B 1 76 ? -30.577 1.561 -7.497 1.00 32.04 383 SER B C 1
ATOM 1502 O O . SER B 1 76 ? -30.414 1.480 -8.730 1.00 29.43 383 SER B O 1
ATOM 1505 N N . ASP B 1 77 ? -31.143 2.606 -6.879 1.00 31.72 384 ASP B N 1
ATOM 1506 C CA . ASP B 1 77 ? -31.515 3.835 -7.586 1.00 32.93 384 ASP B CA 1
ATOM 1507 C C . ASP B 1 77 ? -30.317 4.486 -8.287 1.00 31.96 384 ASP B C 1
ATOM 1508 O O . ASP B 1 77 ? -30.451 4.969 -9.400 1.00 33.60 384 ASP B O 1
ATOM 1513 N N . GLU B 1 78 ? -29.178 4.560 -7.603 1.00 32.25 385 GLU B N 1
ATOM 1514 C CA . GLU B 1 78 ? -27.947 5.117 -8.175 1.00 31.93 385 GLU B CA 1
ATOM 1515 C C . GLU B 1 78 ? -27.509 4.329 -9.420 1.00 31.49 385 GLU B C 1
ATOM 1516 O O . GLU B 1 78 ? -27.151 4.920 -10.414 1.00 33.07 385 GLU B O 1
ATOM 1522 N N . GLU B 1 79 ? -27.552 2.991 -9.353 1.00 29.71 386 GLU B N 1
ATOM 1523 C CA . GLU B 1 79 ? -27.133 2.140 -10.451 1.00 31.07 386 GLU B CA 1
ATOM 1524 C C . GLU B 1 79 ? -28.088 2.323 -11.647 1.00 33.07 386 GLU B C 1
ATOM 1525 O O . GLU B 1 79 ? -27.641 2.343 -12.799 1.00 30.97 386 GLU B O 1
ATOM 1531 N N . GLU B 1 80 ? -29.396 2.481 -11.371 1.00 31.55 387 GLU B N 1
ATOM 1532 C CA . GLU B 1 80 ? -30.383 2.767 -12.440 1.00 33.51 387 GLU B CA 1
ATOM 1533 C C . GLU B 1 80 ? -30.185 4.138 -13.074 1.00 32.80 387 GLU B C 1
ATOM 1534 O O . GLU B 1 80 ? -30.276 4.278 -14.299 1.00 34.20 387 GLU B O 1
ATOM 1540 N N . PHE B 1 81 ? -29.929 5.151 -12.255 1.00 32.98 388 PHE B N 1
ATOM 1541 C CA . PHE B 1 81 ? -29.565 6.464 -12.774 1.00 35.48 388 PHE B CA 1
ATOM 1542 C C . PHE B 1 81 ? -28.367 6.355 -13.747 1.00 33.85 388 PHE B C 1
ATOM 1543 O O . PHE B 1 81 ? -28.399 6.906 -14.840 1.00 28.76 388 PHE B O 1
ATOM 1551 N N . GLU B 1 82 ? -27.322 5.638 -13.339 1.00 34.26 389 GLU B N 1
ATOM 1552 C CA . GLU B 1 82 ? -26.105 5.524 -14.171 1.00 36.53 389 GLU B CA 1
ATOM 1553 C C . GLU B 1 82 ? -26.371 4.765 -15.465 1.00 31.02 389 GLU B C 1
ATOM 1554 O O . GLU B 1 82 ? -25.834 5.119 -16.513 1.00 29.46 389 GLU B O 1
ATOM 1560 N N . ILE B 1 83 ? -27.176 3.709 -15.399 1.00 29.78 390 ILE B N 1
ATOM 1561 C CA . ILE B 1 83 ? -27.446 2.920 -16.598 1.00 31.87 390 ILE B CA 1
ATOM 1562 C C . ILE B 1 83 ? -28.322 3.703 -17.564 1.00 30.68 390 ILE B C 1
ATOM 1563 O O . ILE B 1 83 ? -28.027 3.727 -18.755 1.00 31.99 390 ILE B O 1
ATOM 1568 N N . GLN B 1 84 ? -29.375 4.343 -17.056 1.00 31.93 391 GLN B N 1
ATOM 1569 C CA . GLN B 1 84 ? -30.224 5.207 -17.880 1.00 35.00 391 GLN B CA 1
ATOM 1570 C C . GLN B 1 84 ? -29.360 6.228 -18.617 1.00 34.42 391 GLN B C 1
ATOM 1571 O O . GLN B 1 84 ? -29.531 6.445 -19.808 1.00 28.96 391 GLN B O 1
ATOM 1577 N N . GLU B 1 85 ? -28.437 6.848 -17.889 1.00 35.08 392 GLU B N 1
ATOM 1578 C CA . GLU B 1 85 ? -27.572 7.879 -18.466 1.00 38.02 392 GLU B CA 1
ATOM 1579 C C . GLU B 1 85 ? -26.648 7.298 -19.545 1.00 35.04 392 GLU B C 1
ATOM 1580 O O . GLU B 1 85 ? -26.486 7.889 -20.619 1.00 33.81 392 GLU B O 1
ATOM 1586 N N . GLN B 1 86 ? -26.045 6.153 -19.255 1.00 33.85 393 GLN B N 1
ATOM 1587 C CA . GLN B 1 86 ? -25.244 5.425 -20.247 1.00 31.28 393 GLN B CA 1
ATOM 1588 C C . GLN B 1 86 ? -26.037 5.114 -21.536 1.00 31.90 393 GLN B C 1
ATOM 1589 O O . GLN B 1 86 ? -25.563 5.389 -22.634 1.00 27.73 393 GLN B O 1
ATOM 1595 N N . MET B 1 87 ? -27.253 4.566 -21.401 1.00 33.45 394 MET B N 1
ATOM 1596 C CA . MET B 1 87 ? -28.065 4.229 -22.578 1.00 35.09 394 MET B CA 1
ATOM 1597 C C . MET B 1 87 ? -28.490 5.453 -23.384 1.00 34.24 394 MET B C 1
ATOM 1598 O O . MET B 1 87 ? -28.420 5.441 -24.621 1.00 32.51 394 MET B O 1
ATOM 1603 N N . THR B 1 88 ? -28.900 6.512 -22.697 1.00 30.76 395 THR B N 1
ATOM 1604 C CA . THR B 1 88 ? -29.169 7.765 -23.383 1.00 31.49 395 THR B CA 1
ATOM 1605 C C . THR B 1 88 ? -27.959 8.241 -24.217 1.00 30.62 395 THR B C 1
ATOM 1606 O O . THR B 1 88 ? -28.116 8.501 -25.414 1.00 31.74 395 THR B O 1
ATOM 1610 N N . LEU B 1 89 ? -26.767 8.328 -23.610 1.00 30.63 396 LEU B N 1
ATOM 1611 C CA . LEU B 1 89 ? -25.545 8.729 -24.335 1.00 31.49 396 LEU B CA 1
ATOM 1612 C C . LEU B 1 89 ? -25.180 7.737 -25.467 1.00 29.39 396 LEU B C 1
ATOM 1613 O O . LEU B 1 89 ? -24.855 8.166 -26.570 1.00 29.25 396 LEU B O 1
ATOM 1618 N N . LEU B 1 90 ? -25.298 6.423 -25.234 1.00 28.11 397 LEU B N 1
ATOM 1619 C CA . LEU B 1 90 ? -24.983 5.474 -26.288 1.00 27.87 397 LEU B CA 1
ATOM 1620 C C . LEU B 1 90 ? -25.929 5.612 -27.489 1.00 27.67 397 LEU B C 1
ATOM 1621 O O . LEU B 1 90 ? -25.481 5.669 -28.621 1.00 26.36 397 LEU B O 1
ATOM 1626 N N . ASN B 1 91 ? -27.224 5.672 -27.226 1.00 30.82 398 ASN B N 1
ATOM 1627 C CA . ASN B 1 91 ? -28.214 5.960 -28.262 1.00 34.41 398 ASN B CA 1
ATOM 1628 C C . ASN B 1 91 ? -27.926 7.189 -29.116 1.00 33.38 398 ASN B C 1
ATOM 1629 O O . ASN B 1 91 ? -27.985 7.118 -30.350 1.00 33.50 398 ASN B O 1
ATOM 1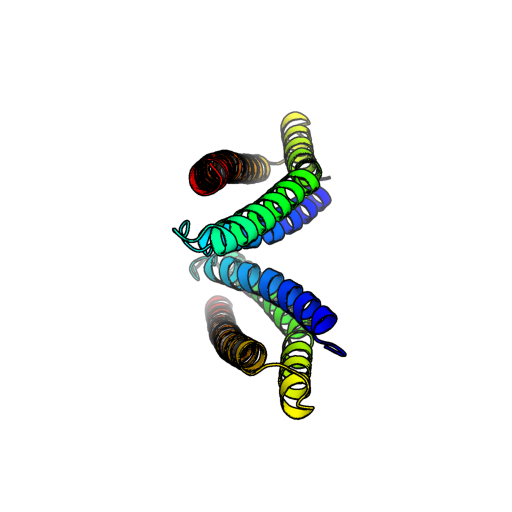634 N N . ALA B 1 92 ? -27.665 8.306 -28.445 1.00 30.68 399 ALA B N 1
ATOM 1635 C CA . ALA B 1 92 ? -27.317 9.548 -29.112 1.00 32.16 399 ALA B CA 1
ATOM 1636 C C . ALA B 1 92 ? -26.070 9.364 -30.011 1.00 28.92 399 ALA B C 1
ATOM 1637 O O . ALA B 1 92 ? -26.088 9.715 -31.200 1.00 25.60 399 ALA B O 1
ATOM 1639 N N . ARG B 1 93 ? -25.002 8.807 -29.444 1.00 27.77 400 ARG B N 1
ATOM 1640 C CA . ARG B 1 93 ? -23.738 8.707 -30.174 1.00 27.54 400 ARG B CA 1
ATOM 1641 C C . ARG B 1 93 ? -23.873 7.786 -31.371 1.00 28.38 400 ARG B C 1
ATOM 1642 O O . ARG B 1 93 ? -23.399 8.109 -32.475 1.00 29.00 400 ARG B O 1
ATOM 1650 N N . TRP B 1 94 ? -24.530 6.639 -31.155 1.00 28.79 401 TRP B N 1
ATOM 1651 C CA . TRP B 1 94 ? -24.766 5.696 -32.227 1.00 29.29 401 TRP B CA 1
ATOM 1652 C C . TRP B 1 94 ? -25.544 6.350 -33.382 1.00 30.14 401 TRP B C 1
ATOM 1653 O O . TRP B 1 94 ? -25.136 6.238 -34.554 1.00 25.28 401 TRP B O 1
ATOM 1664 N N . GLU B 1 95 ? -26.665 7.002 -33.043 1.00 29.95 402 GLU B N 1
ATOM 1665 C CA . GLU B 1 95 ? -27.535 7.612 -34.037 1.00 31.24 402 GLU B CA 1
ATOM 1666 C C . GLU B 1 95 ? -26.791 8.685 -34.811 1.00 28.20 402 GLU B C 1
ATOM 1667 O O . GLU B 1 95 ? -26.933 8.791 -36.034 1.00 25.91 402 GLU B O 1
ATOM 1673 N N . ALA B 1 96 ? -26.007 9.491 -34.095 1.00 28.01 403 ALA B N 1
ATOM 1674 C CA . ALA B 1 96 ? -25.223 10.544 -34.732 1.00 28.61 403 ALA B CA 1
ATOM 1675 C C . ALA B 1 96 ? -24.155 9.963 -35.687 1.00 28.49 403 ALA B C 1
ATOM 1676 O O . ALA B 1 96 ? -23.992 10.435 -36.790 1.00 27.99 403 ALA B O 1
ATOM 1678 N N . LEU B 1 97 ? -23.475 8.890 -35.297 1.00 31.00 404 LEU B N 1
ATOM 1679 C CA . LEU B 1 97 ? -22.508 8.246 -36.194 1.00 30.87 404 LEU B CA 1
ATOM 1680 C C . LEU B 1 97 ? -23.179 7.623 -37.434 1.00 29.42 404 LEU B C 1
ATOM 1681 O O . LEU B 1 97 ? -22.689 7.772 -38.567 1.00 26.00 404 LEU B O 1
ATOM 1686 N N . ARG B 1 98 ? -24.298 6.947 -37.207 1.00 29.78 405 ARG B N 1
ATOM 1687 C CA . ARG B 1 98 ? -25.056 6.289 -38.271 1.00 30.56 405 ARG B CA 1
ATOM 1688 C C . ARG B 1 98 ? -25.605 7.303 -39.286 1.00 32.19 405 ARG B C 1
ATOM 1689 O O . ARG B 1 98 ? -25.491 7.105 -40.514 1.00 29.81 405 ARG B O 1
ATOM 1697 N N . VAL B 1 99 ? -26.170 8.390 -38.774 1.00 30.87 406 VAL B N 1
ATOM 1698 C CA . VAL B 1 99 ? -26.681 9.460 -39.630 1.00 32.81 406 VAL B CA 1
ATOM 1699 C C . VAL B 1 99 ? -25.586 10.119 -40.489 1.00 33.92 406 VAL B C 1
ATOM 1700 O O . VAL B 1 99 ? -25.747 10.227 -41.702 1.00 33.64 406 VAL B O 1
ATOM 1704 N N . GLU B 1 100 ? -24.500 10.573 -39.866 1.00 32.90 407 GLU B N 1
ATOM 1705 C CA . GLU B 1 100 ? -23.390 11.191 -40.601 1.00 35.14 407 GLU B CA 1
ATOM 1706 C C . GLU B 1 100 ? -22.797 10.250 -41.639 1.00 31.94 407 GLU B C 1
ATOM 1707 O O . GLU B 1 100 ? -22.430 10.706 -42.726 1.00 29.80 407 GLU B O 1
ATOM 1713 N N . SER B 1 101 ? -22.721 8.956 -41.292 1.00 27.61 408 SER B N 1
ATOM 1714 C CA A SER B 1 101 ? -22.116 7.959 -42.171 0.50 28.40 408 SER B CA 1
ATOM 1715 C CA B SER B 1 101 ? -22.143 7.921 -42.143 0.50 27.40 408 SER B CA 1
ATOM 1716 C C . SER B 1 101 ? -23.002 7.669 -43.379 1.00 27.41 408 SER B C 1
ATOM 1717 O O . SER B 1 101 ? -22.492 7.555 -44.491 1.00 25.89 408 SER B O 1
ATOM 1722 N N . MET B 1 102 ? -24.309 7.570 -43.166 1.00 26.40 409 MET B N 1
ATOM 1723 C CA . MET B 1 102 ? -25.230 7.429 -44.276 1.00 30.59 409 MET B CA 1
ATOM 1724 C C . MET B 1 102 ? -25.171 8.689 -45.187 1.00 32.31 409 MET B C 1
ATOM 1725 O O . MET B 1 102 ? -25.274 8.583 -46.395 1.00 35.54 409 MET B O 1
ATOM 1730 N N . GLU B 1 103 ? -24.987 9.862 -44.603 1.00 34.62 410 GLU B N 1
ATOM 1731 C CA . GLU B 1 103 ? -24.865 11.108 -45.389 1.00 36.88 410 GLU B CA 1
ATOM 1732 C C . GLU B 1 103 ? -23.571 11.157 -46.203 1.00 31.66 410 GLU B C 1
ATOM 1733 O O . GLU B 1 103 ? -23.587 11.533 -47.360 1.00 31.35 410 GLU B O 1
ATOM 1739 N N . ARG B 1 104 ? -22.466 10.720 -45.613 1.00 31.70 411 ARG B N 1
ATOM 1740 C CA . ARG B 1 104 ? -21.216 10.629 -46.334 1.00 30.04 411 ARG B CA 1
ATOM 1741 C C . ARG B 1 104 ? -21.272 9.584 -47.470 1.00 29.05 411 ARG B C 1
ATOM 1742 O O . ARG B 1 104 ? -20.708 9.786 -48.567 1.00 27.98 411 ARG B O 1
ATOM 1750 N N . GLN B 1 105 ? -21.948 8.475 -47.228 1.00 27.32 412 GLN B N 1
ATOM 1751 C CA . GLN B 1 105 ? -22.119 7.505 -48.286 1.00 29.55 412 GLN B CA 1
ATOM 1752 C C . GLN B 1 105 ? -22.834 8.103 -49.527 1.00 29.49 412 GLN B C 1
ATOM 1753 O O . GLN B 1 105 ? -22.391 7.921 -50.668 1.00 24.26 412 GLN B O 1
ATOM 1759 N N . SER B 1 106 ? -23.961 8.784 -49.289 1.00 31.21 413 SER B N 1
ATOM 1760 C CA . SER B 1 106 ? -24.713 9.433 -50.375 1.00 32.45 413 SER B CA 1
ATOM 1761 C C . SER B 1 106 ? -23.864 10.453 -51.123 1.00 30.94 413 SER B C 1
ATOM 1762 O O . SER B 1 106 ? -23.881 10.474 -52.342 1.00 30.46 413 SER B O 1
ATOM 1765 N N . ARG B 1 107 ? -23.142 11.291 -50.371 1.00 35.64 414 ARG B N 1
ATOM 1766 C CA . ARG B 1 107 ? -22.202 12.283 -50.921 1.00 36.56 414 ARG B CA 1
ATOM 1767 C C . ARG B 1 107 ? -21.119 11.658 -51.795 1.00 33.76 414 ARG B C 1
ATOM 1768 O O . ARG B 1 107 ? -20.858 12.152 -52.902 1.00 29.09 414 ARG B O 1
ATOM 1776 N N . LEU B 1 108 ? -20.485 10.582 -51.309 1.00 29.83 415 LEU B N 1
ATOM 1777 C CA . LEU B 1 108 ? -19.396 9.937 -52.050 1.00 29.04 415 LEU B CA 1
ATOM 1778 C C . LEU B 1 108 ? -19.934 9.233 -53.285 1.00 26.82 415 LEU B C 1
ATOM 1779 O O . LEU B 1 108 ? -19.331 9.320 -54.353 1.00 23.61 415 LEU B O 1
ATOM 1784 N N . HIS B 1 109 ? -21.075 8.562 -53.128 1.00 28.91 416 HIS B N 1
ATOM 1785 C CA . HIS B 1 109 ? -21.771 7.919 -54.230 1.00 30.50 416 HIS B CA 1
ATOM 1786 C C . HIS B 1 109 ? -22.054 8.929 -55.365 1.00 31.51 416 HIS B C 1
ATOM 1787 O O . HIS B 1 109 ? -21.717 8.681 -56.515 1.00 33.88 416 HIS B O 1
ATOM 1794 N N . ASP B 1 110 ? -22.700 10.034 -55.026 1.00 30.74 417 ASP B N 1
ATOM 1795 C CA . ASP B 1 110 ? -23.061 11.062 -56.012 1.00 34.77 417 ASP B CA 1
ATOM 1796 C C . ASP B 1 110 ? -21.861 11.767 -56.654 1.00 32.78 417 ASP B C 1
ATOM 1797 O O . ASP B 1 110 ? -21.871 12.068 -57.846 1.00 30.96 417 ASP B O 1
ATOM 1802 N N . ALA B 1 111 ? -20.829 12.042 -55.865 1.00 32.09 418 ALA B N 1
ATOM 1803 C CA . ALA B 1 111 ? -19.632 12.683 -56.405 1.00 31.65 418 ALA B CA 1
ATOM 1804 C C . ALA B 1 111 ? -18.961 11.733 -57.402 1.00 29.35 418 ALA B C 1
ATOM 1805 O O . ALA B 1 111 ? -18.550 12.151 -58.508 1.00 28.20 418 ALA B O 1
ATOM 1807 N N . LEU B 1 112 ? -18.889 10.452 -57.040 1.00 29.72 419 LEU B N 1
ATOM 1808 C CA . LEU B 1 112 ? -18.251 9.457 -57.893 1.00 31.51 419 LEU B CA 1
ATOM 1809 C C . LEU B 1 112 ? -19.002 9.328 -59.212 1.00 32.88 419 LEU B C 1
ATOM 1810 O O . LEU B 1 112 ? -18.372 9.325 -60.289 1.00 34.05 419 LEU B O 1
ATOM 1815 N N . MET B 1 113 ? -20.338 9.292 -59.141 1.00 32.72 420 MET B N 1
ATOM 1816 C CA . MET B 1 113 ? -21.143 9.187 -60.355 1.00 36.56 420 MET B CA 1
ATOM 1817 C C . MET B 1 113 ? -21.006 10.418 -61.236 1.00 35.68 420 MET B C 1
ATOM 1818 O O . MET B 1 113 ? -21.030 10.297 -62.454 1.00 34.64 420 MET B O 1
ATOM 1823 N N . GLU B 1 114 ? -20.873 11.594 -60.629 1.00 36.57 421 GLU B N 1
ATOM 1824 C CA . GLU B 1 114 ? -20.723 12.825 -61.404 1.00 38.94 421 GLU B CA 1
ATOM 1825 C C . GLU B 1 114 ? -19.352 12.901 -62.065 1.00 37.21 421 GLU B C 1
ATOM 1826 O O . GLU B 1 114 ? -19.242 13.391 -63.179 1.00 39.23 421 GLU B O 1
ATOM 1832 N N . LEU B 1 115 ? -18.326 12.430 -61.359 1.00 35.45 422 LEU B N 1
ATOM 1833 C CA . LEU B 1 115 ? -16.952 12.421 -61.855 1.00 36.36 422 LEU B CA 1
ATOM 1834 C C . LEU B 1 115 ? -16.743 11.374 -62.966 1.00 37.53 422 LEU B C 1
ATOM 1835 O O . LEU B 1 115 ? -15.990 11.622 -63.892 1.00 36.52 422 LEU B O 1
ATOM 1840 N N . GLN B 1 116 ? -17.424 10.228 -62.898 1.00 41.16 423 GLN B N 1
ATOM 1841 C CA . GLN B 1 116 ? -17.201 9.147 -63.877 1.00 45.17 423 GLN B CA 1
ATOM 1842 C C . GLN B 1 116 ? -17.822 9.371 -65.263 1.00 51.93 423 GLN B C 1
ATOM 1843 O O . GLN B 1 116 ? -17.340 8.810 -66.247 1.00 66.99 423 GLN B O 1
ATOM 1849 N N . LYS B 1 117 ? -18.887 10.157 -65.356 1.00 56.36 424 LYS B N 1
ATOM 1850 C CA . LYS B 1 117 ? -19.464 10.476 -66.668 1.00 59.81 424 LYS B CA 1
ATOM 1851 C C . LYS B 1 117 ? -18.807 11.723 -67.270 1.00 58.93 424 LYS B C 1
ATOM 1852 O O . LYS B 1 117 ? -19.467 12.589 -67.838 1.00 60.20 424 LYS B O 1
#

Secondary structure (DSSP, 8-state):
-HHHHHHHHHHHHHHHHHHHHHHHTSPPPPSSHHHHHHHHHHHHHHHHHHHHHHHHHHHHHHHHHHHHHTT-S-HHHHHHHHHHHHHHHHHHHHHHHHHHHHHHHHHHHHHHHH-/--SHHHHHHHHHHHHHHHHHHHHHHHT-----S-HHHHHHHHHHHHHHHHHHHHHHHHHHHHHHHHHHHHHHT-S-HHHHHHHHHHHHHHHHHHHHHHHHHHHHHHHHHHHHHHHH-

B-factor: mean 37.03, std 10.68, range [19.11, 78.61]

Foldseek 3Di:
DLVVLVVLLVVLVVVLVVLVVVLVPQDPQDLALVSLVVSLVVLVVSVVVLVVCVVSLVVSLVVLVVVLVVPPDDPVSNVVSVVSNVVSVVSSVVSVVSSVVVNVVSVVSNVVNVD/DQDPVVLVVLLVVLVVVLVVLVVVLVPDDDCDLPLVVLVVSLVVLVVSVVVLVVCVVSLVVSLVVLVVNVVVPPDDPVSNVVSVVSNVVSVVSSVVSNVVSVVVNVVSVVSNVVSVD

Solvent-accessible surface area: 14736 Å² total; per-residue (Å²): 121,35,93,62,1,84,109,38,6,126,118,9,54,34,46,0,40,21,7,46,54,69,31,150,127,40,114,124,54,33,137,68,40,10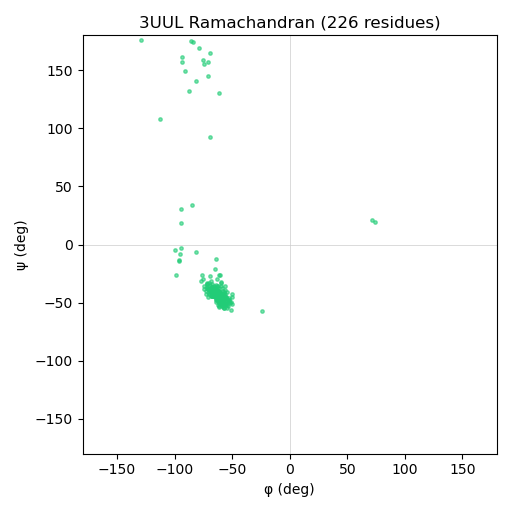3,70,0,83,126,28,59,52,76,1,56,81,9,38,143,81,14,71,75,58,85,85,50,0,27,68,1,34,110,33,0,67,93,15,42,113,104,57,106,27,55,126,127,61,49,132,80,2,95,80,58,14,71,99,0,80,57,67,30,74,49,5,105,58,84,1,90,98,33,54,62,161,1,95,93,21,21,110,74,68,98,129,37,89,75,39,102,40,0,74,113,31,8,126,119,7,53,38,31,0,40,18,4,51,54,78,20,148,123,47,116,127,76,56,94,66,46,106,68,0,76,115,38,55,53,88,7,54,94,18,31,141,71,7,77,74,59,84,73,45,1,30,66,4,29,130,1,0,65,85,4,35,117,85,58,107,22,56,125,127,65,52,132,76,2,94,76,57,10,77,106,2,76,59,66,21,99,51,4,85,63,83,0,100,102,57,52,66,169,8,93,87,22,16,111,111,69,100,185